Protein AF-0000000076568269 (afdb_homodimer)

Foldseek 3Di:
DLVLVLVLVVLVVVLVVLVVVQVFQPDPQGHLVDRCQHDPHPPNVLSVLLSVLSVLLSVLSVVLSVLSVVVVVDDDDDPVSVVSSVVSNVSSVVSNVVSVVSCCVRPVVPVVVVVVVVVVVVVVSVVVVVVSVVVVVVPPVVPPPDPD/DLVLVLVLVVLVVVLVVLVVVQVFQPDPQGHLVDRCQHDPHPPNVLSVLLSVLSVLLSVLSVVLSVLSVVVVVDDDDDPVSVVSSVVSNVSSVVSNVVSVVSCCVRPVVPVVVVVVVVVVVVVVSVVVVVVSVVVVVVPPVVPPPDPD

Radius of gyration: 21.06 Å; Cα contacts (8 Å, |Δi|>4): 362; chains: 2; bounding box: 39×77×52 Å

Sequence (296 aa):
MIIRKLTAFLLAICVVALIVALCLRDWECGNLFEGCTDEGAPQRDAMLSVVSMLVIGLVFVFLVFVIDVVMLCKRVVPSGLITARFVFIYLGAALVFIAVIVYTAMRTSMWGYFLSVVAATISMVIAMMAVASSRCVSKTERVVQHPNMIIRKLTAFLLAICVVALIVALCLRDWECGNLFEGCTDEGAPQRDAMLSVVSMLVIGLVFVFLVFVIDVVMLCKRVVPSGLITARFVFIYLGAALVFIAVIVYTAMRTSMWGYFLSVVAATISMVIAMMAVASSRCVSKTERVVQHPN

pLDDT: mean 85.56, std 14.99, range [28.86, 97.81]

Secondary structure (DSSP, 8-state):
-HHHHHHHHHHHHHHHHHHHHHH---BTTB-TTTTTTSTT-TTHHHHHHHHHHHHHHHHHHHHHHHHHHHHHT-SS--HHHHHHHHHHHHHHHHHHHHHHHHHIIIII--HHHHHHHHHHHHHHHHHHHHHHHHHHHHHHHHHTS---/-HHHHHHHHHHHHHHHHHHHHHH---BTTB-TTTTTTSTT-TTHHHHHHHHHHHHHHHHHHHHHHHHHHHHHT-SS--HHHHHHHHHHHHHHHHHHHHHHHHHIIIII--HHHHHHHHHHHHHHHHHHHHHHHHHHHHHHHHHTS---

Solvent-accessible surface area (backbone atoms only — not comparable to full-atom values): 14906 Å² total; per-residue (Å²): 116,65,67,59,56,50,51,39,52,52,39,49,51,27,48,52,30,39,53,51,19,67,68,33,52,27,37,95,54,30,30,62,80,51,42,26,44,31,93,82,31,78,64,26,68,60,38,45,49,29,53,50,28,39,53,54,12,50,52,29,43,44,50,33,35,52,51,46,56,55,50,71,75,41,88,74,76,59,68,66,58,55,52,49,40,51,53,30,29,46,52,12,20,50,31,26,38,50,21,50,49,50,46,33,67,74,68,67,50,32,55,17,55,52,28,38,45,42,21,19,44,50,35,42,50,52,39,54,48,51,58,58,53,55,61,53,52,62,56,57,62,63,66,70,60,73,82,122,115,66,68,58,55,49,50,39,50,52,40,50,51,26,48,52,30,39,54,51,19,67,69,33,53,27,38,96,55,30,30,62,80,52,43,27,43,29,93,82,31,77,63,25,69,60,39,45,49,28,52,50,27,39,52,55,12,49,53,28,43,44,51,34,38,52,51,46,57,54,50,71,74,40,89,74,75,59,69,67,58,54,51,49,41,51,52,30,31,46,52,12,20,50,30,26,37,48,22,50,50,50,46,32,67,75,66,67,48,30,55,19,56,52,28,38,44,41,21,19,44,50,35,42,50,50,39,53,48,50,58,60,54,55,62,54,51,61,56,58,63,64,67,71,62,65,88,120

Organism: Mesocestoides corti (NCBI:txid53468)

Structure (mmCIF, N/CA/C/O backbone):
data_AF-0000000076568269-model_v1
#
loop_
_entity.id
_entity.type
_entity.pdbx_description
1 polymer 'Expressed conserved protein'
#
loop_
_atom_site.group_PDB
_atom_site.id
_atom_site.type_symbol
_atom_site.label_atom_id
_atom_site.label_alt_id
_atom_site.label_comp_id
_atom_site.label_asym_id
_atom_site.label_entity_id
_atom_site.label_seq_id
_atom_site.pdbx_PDB_ins_code
_atom_site.Cartn_x
_atom_site.Cartn_y
_atom_site.Cartn_z
_atom_site.occupancy
_atom_site.B_iso_or_equiv
_atom_site.auth_seq_id
_atom_site.auth_comp_id
_atom_site.auth_asym_id
_atom_site.auth_atom_id
_atom_site.pdbx_PDB_model_num
ATOM 1 N N . MET A 1 1 ? 5.316 18.469 12.773 1 63.97 1 MET A N 1
ATOM 2 C CA . MET A 1 1 ? 6.375 17.609 13.297 1 63.97 1 MET A CA 1
ATOM 3 C C . MET A 1 1 ? 5.945 16.141 13.266 1 63.97 1 MET A C 1
ATOM 5 O O . MET A 1 1 ? 6.668 15.289 12.75 1 63.97 1 MET A O 1
ATOM 9 N N . ILE A 1 2 ? 4.688 15.758 13.469 1 72 2 ILE A N 1
ATOM 10 C CA . ILE A 1 2 ? 4.258 14.375 13.57 1 72 2 ILE A CA 1
ATOM 11 C C . ILE A 1 2 ? 4.145 13.758 12.18 1 72 2 ILE A C 1
ATOM 13 O O . ILE A 1 2 ? 4.531 12.609 11.969 1 72 2 ILE A O 1
ATOM 17 N N . ILE A 1 3 ? 3.871 14.531 11.242 1 74.81 3 ILE A N 1
ATOM 18 C CA . ILE A 1 3 ? 3.686 14.031 9.883 1 74.81 3 ILE A CA 1
ATOM 19 C C . ILE A 1 3 ? 5.039 13.641 9.289 1 74.81 3 ILE A C 1
ATOM 21 O O . ILE A 1 3 ? 5.145 12.633 8.594 1 74.81 3 ILE A O 1
ATOM 25 N N . ARG A 1 4 ? 6.078 14.352 9.719 1 79.56 4 ARG A N 1
ATOM 26 C CA . ARG A 1 4 ? 7.414 14.062 9.219 1 79.56 4 ARG A CA 1
ATOM 27 C C . ARG A 1 4 ? 7.953 12.766 9.805 1 79.56 4 ARG A C 1
ATOM 29 O O . ARG A 1 4 ? 8.617 11.984 9.117 1 79.56 4 ARG A O 1
ATOM 36 N N . LYS A 1 5 ? 7.699 12.562 11.008 1 86.69 5 LYS A N 1
ATOM 37 C CA . LYS A 1 5 ? 8.125 11.328 11.648 1 86.69 5 LYS A CA 1
ATOM 38 C C . LYS A 1 5 ? 7.402 10.117 11.062 1 86.69 5 LYS A C 1
ATOM 40 O O . LYS A 1 5 ? 7.992 9.047 10.898 1 86.69 5 LYS A O 1
ATOM 45 N N . LEU A 1 6 ? 6.137 10.312 10.766 1 87.56 6 LEU A N 1
ATOM 46 C CA . LEU A 1 6 ? 5.352 9.227 10.18 1 87.56 6 LEU A CA 1
ATOM 47 C C . LEU A 1 6 ? 5.871 8.859 8.797 1 87.56 6 LEU A C 1
ATOM 49 O O . LEU A 1 6 ? 6.004 7.676 8.469 1 87.56 6 LEU A O 1
ATOM 53 N N . THR A 1 7 ? 6.168 9.859 8.055 1 90.06 7 THR A N 1
ATOM 54 C CA . THR A 1 7 ? 6.668 9.609 6.703 1 90.06 7 THR A CA 1
ATOM 55 C C . THR A 1 7 ? 8.016 8.906 6.75 1 90.06 7 THR A C 1
ATOM 57 O O . THR A 1 7 ? 8.273 7.992 5.961 1 90.06 7 THR A O 1
ATOM 60 N N . ALA A 1 8 ? 8.82 9.32 7.672 1 91.75 8 ALA A N 1
ATOM 61 C CA . ALA A 1 8 ? 10.117 8.664 7.82 1 91.75 8 ALA A CA 1
ATOM 62 C C . ALA A 1 8 ? 9.953 7.207 8.227 1 91.75 8 ALA A C 1
ATOM 64 O O . ALA A 1 8 ? 10.672 6.332 7.73 1 91.75 8 ALA A O 1
ATOM 65 N N . PHE A 1 9 ? 9.078 6.988 9.102 1 93.19 9 PHE A N 1
ATOM 66 C CA . PHE A 1 9 ? 8.805 5.629 9.555 1 93.19 9 PHE A CA 1
ATOM 67 C C . PHE A 1 9 ? 8.289 4.77 8.406 1 93.19 9 PHE A C 1
ATOM 69 O O . PHE A 1 9 ? 8.75 3.641 8.211 1 93.19 9 PHE A O 1
ATOM 76 N N . LEU A 1 10 ? 7.344 5.258 7.652 1 95.75 10 LEU A N 1
ATOM 77 C CA . LEU A 1 10 ? 6.781 4.535 6.516 1 95.75 10 LEU A CA 1
ATOM 78 C C . LEU A 1 10 ? 7.848 4.262 5.461 1 95.75 10 LEU A C 1
ATOM 80 O O . LEU A 1 10 ? 7.879 3.18 4.867 1 95.75 10 LEU A O 1
ATOM 84 N N . LEU A 1 11 ? 8.719 5.215 5.27 1 96.62 11 LEU A N 1
ATOM 85 C CA . LEU A 1 11 ? 9.797 5.031 4.309 1 96.62 11 LEU A CA 1
ATOM 86 C C . LEU A 1 11 ? 10.766 3.947 4.773 1 96.62 11 LEU A C 1
ATOM 88 O O . LEU A 1 11 ? 11.266 3.17 3.963 1 96.62 11 LEU A O 1
ATOM 92 N N . ALA A 1 12 ? 11.047 3.959 6.023 1 96.12 12 ALA A N 1
ATOM 93 C CA . ALA A 1 12 ? 11.891 2.898 6.57 1 96.12 12 ALA A CA 1
ATOM 94 C C . ALA A 1 12 ? 11.289 1.522 6.297 1 96.12 12 ALA A C 1
ATOM 96 O O . ALA A 1 12 ? 12 0.598 5.891 1 96.12 12 ALA A O 1
ATOM 97 N N . ILE A 1 13 ? 9.984 1.361 6.523 1 96.19 13 ILE A N 1
ATOM 98 C CA . ILE A 1 13 ? 9.289 0.107 6.262 1 96.19 13 ILE A CA 1
ATOM 99 C C . ILE A 1 13 ? 9.406 -0.248 4.781 1 96.19 13 ILE A C 1
ATOM 101 O O . ILE A 1 13 ? 9.648 -1.406 4.434 1 96.19 13 ILE A O 1
ATOM 105 N N . CYS A 1 14 ? 9.227 0.718 3.965 1 96.75 14 CYS A N 1
ATOM 106 C CA . CYS A 1 14 ? 9.305 0.525 2.521 1 96.75 14 CYS A CA 1
ATOM 107 C C . CYS A 1 14 ? 10.68 -0 2.115 1 96.75 14 CYS A C 1
ATOM 109 O O . CYS A 1 14 ? 10.781 -0.979 1.374 1 96.75 14 CYS A O 1
ATOM 111 N N . VAL A 1 15 ? 11.734 0.616 2.611 1 96.75 15 VAL A N 1
ATOM 112 C CA . VAL A 1 15 ? 13.102 0.237 2.275 1 96.75 15 VAL A CA 1
ATOM 113 C C . VAL A 1 15 ? 13.383 -1.185 2.762 1 96.75 15 VAL A C 1
ATOM 115 O O . VAL A 1 15 ? 13.891 -2.016 2.008 1 96.75 15 VAL A O 1
ATOM 118 N N . VAL A 1 16 ? 13.023 -1.465 3.998 1 96.62 16 VAL A N 1
ATOM 119 C CA . VAL A 1 16 ? 13.25 -2.793 4.559 1 96.62 16 VAL A CA 1
ATOM 120 C C . VAL A 1 16 ? 12.469 -3.832 3.756 1 96.62 16 VAL A C 1
ATOM 122 O O . VAL A 1 16 ? 13 -4.898 3.428 1 96.62 16 VAL A O 1
ATOM 125 N N . ALA A 1 17 ? 11.227 -3.521 3.453 1 96.81 17 ALA A N 1
ATOM 126 C CA . ALA A 1 17 ? 10.391 -4.441 2.684 1 96.81 17 ALA A CA 1
ATOM 127 C C . ALA A 1 17 ? 11.016 -4.742 1.323 1 96.81 17 ALA A C 1
ATOM 129 O O . ALA A 1 17 ? 11.047 -5.895 0.89 1 96.81 17 ALA A O 1
ATOM 130 N N . LEU A 1 18 ? 11.508 -3.74 0.672 1 97 18 LEU A N 1
ATOM 131 C CA . LEU A 1 18 ? 12.094 -3.926 -0.651 1 97 18 LEU A CA 1
ATOM 132 C C . LEU A 1 18 ? 13.383 -4.738 -0.566 1 97 18 LEU A C 1
ATOM 134 O O . LEU A 1 18 ? 13.633 -5.602 -1.408 1 97 18 LEU A O 1
ATOM 138 N N . ILE A 1 19 ? 14.219 -4.43 0.398 1 95.69 19 ILE A N 1
ATOM 139 C CA . ILE A 1 19 ? 15.461 -5.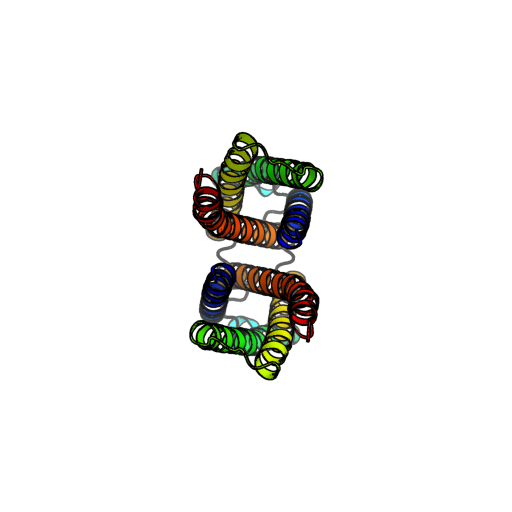168 0.572 1 95.69 19 ILE A CA 1
ATOM 140 C C . ILE A 1 19 ? 15.156 -6.641 0.834 1 95.69 19 ILE A C 1
ATOM 142 O O . ILE A 1 19 ? 15.734 -7.527 0.201 1 95.69 19 ILE A O 1
ATOM 146 N N . VAL A 1 20 ? 14.25 -6.902 1.743 1 94.5 20 VAL A N 1
ATOM 147 C CA . VAL A 1 20 ? 13.883 -8.273 2.076 1 94.5 20 VAL A CA 1
ATOM 148 C C . VAL A 1 20 ? 13.273 -8.961 0.856 1 94.5 20 VAL A C 1
ATOM 150 O O . VAL A 1 20 ? 13.57 -10.125 0.573 1 94.5 20 VAL A O 1
ATOM 153 N N . ALA A 1 21 ? 12.438 -8.219 0.11 1 95 21 ALA A N 1
ATOM 154 C CA . ALA A 1 21 ? 11.805 -8.773 -1.085 1 95 21 ALA A CA 1
ATOM 155 C C . ALA A 1 21 ? 12.852 -9.219 -2.105 1 95 21 ALA A C 1
ATOM 157 O O . ALA A 1 21 ? 12.719 -10.281 -2.719 1 95 21 ALA A O 1
ATOM 158 N N . LEU A 1 22 ? 13.844 -8.43 -2.266 1 92.5 22 LEU A N 1
ATOM 159 C CA . LEU A 1 22 ? 14.867 -8.711 -3.26 1 92.5 22 LEU A CA 1
ATOM 160 C C . LEU A 1 22 ? 15.75 -9.867 -2.812 1 92.5 22 LEU A C 1
ATOM 162 O O . LEU A 1 22 ? 16.328 -10.578 -3.643 1 92.5 22 LEU A O 1
ATOM 166 N N . CYS A 1 23 ? 15.805 -10.086 -1.545 1 91.44 23 CYS A N 1
ATOM 167 C CA . CYS A 1 23 ? 16.672 -11.133 -1.006 1 91.44 23 CYS A CA 1
ATOM 168 C C . CYS A 1 23 ? 15.914 -12.453 -0.884 1 91.44 23 CYS A C 1
ATOM 170 O O . CYS A 1 23 ? 16.531 -13.508 -0.765 1 91.44 23 CYS A O 1
ATOM 172 N N . LEU A 1 24 ? 14.672 -12.391 -0.914 1 89.81 24 LEU A N 1
ATOM 173 C CA . LEU A 1 24 ? 13.883 -13.602 -0.749 1 89.81 24 LEU A CA 1
ATOM 174 C C . LEU A 1 24 ? 13.836 -14.406 -2.047 1 89.81 24 LEU A C 1
ATOM 176 O O . LEU A 1 24 ? 13.953 -13.836 -3.135 1 89.81 24 LEU A O 1
ATOM 180 N N . ARG A 1 25 ? 13.648 -15.75 -1.893 1 86.94 25 ARG A N 1
ATOM 181 C CA . ARG A 1 25 ? 13.547 -16.656 -3.037 1 86.94 25 ARG A CA 1
ATOM 182 C C . ARG A 1 25 ? 12.094 -17.031 -3.309 1 86.94 25 ARG A C 1
ATOM 184 O O . ARG A 1 25 ? 11.82 -17.906 -4.129 1 86.94 25 ARG A O 1
ATOM 191 N N . ASP A 1 26 ? 11.227 -16.375 -2.662 1 87.25 26 ASP A N 1
ATOM 192 C CA . ASP A 1 26 ? 9.812 -16.719 -2.721 1 87.25 26 ASP A CA 1
ATOM 193 C C . ASP A 1 26 ? 9.094 -15.938 -3.814 1 87.25 26 ASP A C 1
ATOM 195 O O . ASP A 1 26 ? 8.133 -15.219 -3.541 1 87.25 26 ASP A O 1
ATOM 199 N N . TRP A 1 27 ? 9.711 -15.992 -4.934 1 86.56 27 TRP A N 1
ATOM 200 C CA . TRP A 1 27 ? 9.055 -15.5 -6.141 1 86.56 27 TRP A CA 1
ATOM 201 C C . TRP A 1 27 ? 8.578 -16.656 -7.016 1 86.56 27 TRP A C 1
ATOM 203 O O . TRP A 1 27 ? 8.93 -17.812 -6.773 1 86.56 27 TRP A O 1
ATOM 213 N N . GLU A 1 28 ? 7.695 -16.406 -7.938 1 83.75 28 GLU A N 1
ATOM 214 C CA . GLU A 1 28 ? 7.18 -17.469 -8.789 1 83.75 28 GLU A CA 1
ATOM 215 C C . GLU A 1 28 ? 8.312 -18.188 -9.523 1 83.75 28 GLU A C 1
ATOM 217 O O . GLU A 1 28 ? 8.242 -19.391 -9.75 1 83.75 28 GLU A O 1
ATOM 222 N N . CYS A 1 29 ? 9.266 -17.5 -9.891 1 78.25 29 CYS A N 1
ATOM 223 C CA . CYS A 1 29 ? 10.383 -18.078 -10.633 1 78.25 29 CYS A CA 1
ATOM 224 C C . CYS A 1 29 ? 11.539 -18.422 -9.703 1 78.25 29 CYS A C 1
ATOM 226 O O . CYS A 1 29 ? 12.625 -18.781 -10.156 1 78.25 29 CYS A O 1
ATOM 228 N N . GLY A 1 30 ? 11.219 -18.359 -8.375 1 79.56 30 GLY A N 1
ATOM 229 C CA . GLY A 1 30 ? 12.281 -18.594 -7.414 1 79.56 30 GLY A CA 1
ATOM 230 C C . GLY A 1 30 ? 12.992 -17.328 -6.977 1 79.56 30 GLY A C 1
ATOM 231 O O . GLY A 1 30 ? 12.359 -16.391 -6.492 1 79.56 30 GLY A O 1
ATOM 232 N N . ASN A 1 31 ? 14.336 -17.344 -7.301 1 81.06 31 ASN A N 1
ATOM 233 C CA . ASN A 1 31 ? 15.094 -16.141 -6.98 1 81.06 31 ASN A CA 1
ATOM 234 C C . ASN A 1 31 ? 15.047 -15.125 -8.125 1 81.06 31 ASN A C 1
ATOM 236 O O . ASN A 1 31 ? 15.234 -15.484 -9.289 1 81.06 31 ASN A O 1
ATOM 240 N N . LEU A 1 32 ? 14.797 -13.898 -7.797 1 83.94 32 LEU A N 1
ATOM 241 C CA . LEU A 1 32 ? 14.625 -12.859 -8.797 1 83.94 32 LEU A CA 1
ATOM 242 C C . LEU A 1 32 ? 15.898 -12.664 -9.609 1 83.94 32 LEU A C 1
ATOM 244 O O . LEU A 1 32 ? 15.844 -12.422 -10.82 1 83.94 32 LEU A O 1
ATOM 248 N N . PHE A 1 33 ? 17.016 -12.805 -8.984 1 84.25 33 PHE A N 1
ATOM 249 C CA . PHE A 1 33 ? 18.297 -12.508 -9.617 1 84.25 33 PHE A CA 1
ATOM 250 C C . PHE A 1 33 ? 18.812 -13.719 -10.383 1 84.25 33 PHE A C 1
ATOM 252 O O . PHE A 1 33 ? 19.594 -13.57 -11.336 1 84.25 33 PHE A O 1
ATOM 259 N N . GLU A 1 34 ? 18.438 -14.898 -9.961 1 79.75 34 GLU A N 1
ATOM 260 C CA . GLU A 1 34 ? 18.953 -16.109 -10.594 1 79.75 34 GLU A CA 1
ATOM 261 C C . GLU A 1 34 ? 17.844 -16.859 -11.328 1 79.75 34 GLU A C 1
ATOM 263 O O . GLU A 1 34 ? 17.938 -17.062 -12.539 1 79.75 34 GLU A O 1
ATOM 268 N N . GLY A 1 35 ? 16.812 -17.141 -10.688 1 78.69 35 GLY A N 1
ATOM 269 C CA . GLY A 1 35 ? 15.75 -17.953 -11.25 1 78.69 35 GLY A CA 1
ATOM 270 C C . GLY A 1 35 ? 14.945 -17.219 -12.305 1 78.69 35 GLY A C 1
ATOM 271 O O . GLY A 1 35 ? 14.656 -17.781 -13.367 1 78.69 35 GLY A O 1
ATOM 272 N N . CYS A 1 36 ? 14.75 -15.977 -12.117 1 79.62 36 CYS A N 1
ATOM 273 C CA . CYS A 1 36 ? 13.859 -15.25 -13.016 1 79.62 36 CYS A CA 1
ATOM 274 C C . CYS A 1 36 ? 14.648 -14.617 -14.156 1 79.62 36 CYS A C 1
ATOM 276 O O . CYS A 1 36 ? 14.07 -14.25 -15.188 1 79.62 36 CYS A O 1
ATOM 278 N N . THR A 1 37 ? 15.977 -14.5 -13.992 1 82.94 37 THR A N 1
ATOM 279 C CA . THR A 1 37 ? 16.766 -13.773 -14.984 1 82.94 37 THR A CA 1
ATOM 280 C C . THR A 1 37 ? 17.781 -14.695 -15.648 1 82.94 37 THR A C 1
ATOM 282 O O . THR A 1 37 ? 18.625 -14.242 -16.422 1 82.94 37 THR A O 1
ATOM 285 N N . ASP A 1 38 ? 17.688 -15.961 -15.336 1 82.06 38 ASP A N 1
ATOM 286 C CA . ASP A 1 38 ? 18.625 -16.906 -15.93 1 82.06 38 ASP A CA 1
ATOM 287 C C . ASP A 1 38 ? 18.391 -17.047 -17.422 1 82.06 38 ASP A C 1
ATOM 289 O O . ASP A 1 38 ? 17.312 -16.734 -17.922 1 82.06 38 ASP A O 1
ATOM 293 N N . GLU A 1 39 ? 19.531 -17.5 -18.031 1 79.75 39 GLU A N 1
ATOM 294 C CA . GLU A 1 39 ? 19.453 -17.734 -19.469 1 79.75 39 GLU A CA 1
ATOM 295 C C . GLU A 1 39 ? 18.438 -18.844 -19.781 1 79.75 39 GLU A C 1
ATOM 297 O O . GLU A 1 39 ? 18.5 -19.922 -19.203 1 79.75 39 GLU A O 1
ATOM 302 N N . GLY A 1 40 ? 17.406 -18.5 -20.453 1 77.69 40 GLY A N 1
ATOM 303 C CA . GLY A 1 40 ? 16.391 -19.484 -20.812 1 77.69 40 GLY A CA 1
ATOM 304 C C . GLY A 1 40 ? 15.094 -19.297 -20.062 1 77.69 40 GLY A C 1
ATOM 305 O O . GLY A 1 40 ? 14.094 -19.969 -20.344 1 77.69 40 GLY A O 1
ATOM 306 N N . ALA A 1 41 ? 15.219 -18.516 -19.031 1 78.44 41 ALA A N 1
ATOM 307 C CA . ALA A 1 41 ? 14 -18.281 -18.25 1 78.44 41 ALA A CA 1
ATOM 308 C C . ALA A 1 41 ? 12.93 -17.594 -19.094 1 78.44 41 ALA A C 1
ATOM 310 O O . ALA A 1 41 ? 13.242 -16.781 -19.969 1 78.44 41 ALA A O 1
ATOM 311 N N . PRO A 1 42 ? 11.727 -18 -18.922 1 80.69 42 PRO A N 1
ATOM 312 C CA . PRO A 1 42 ? 10.641 -17.344 -19.656 1 80.69 42 PRO A CA 1
ATOM 313 C C . PRO A 1 42 ? 10.555 -15.852 -19.344 1 80.69 42 PRO A C 1
ATOM 315 O O . PRO A 1 42 ? 10.742 -15.445 -18.188 1 80.69 42 PRO A O 1
ATOM 318 N N . GLN A 1 43 ? 10.375 -15.008 -20.375 1 85.75 43 GLN A N 1
ATOM 319 C CA . GLN A 1 43 ? 10.227 -13.562 -20.25 1 85.75 43 GLN A CA 1
ATOM 320 C C . GLN A 1 43 ? 11.43 -12.953 -19.547 1 85.75 43 GLN A C 1
ATOM 322 O O . GLN A 1 43 ? 11.273 -12.109 -18.656 1 85.75 43 GLN A O 1
ATOM 327 N N . ARG A 1 44 ? 12.602 -13.383 -19.859 1 87.56 44 ARG A N 1
ATOM 328 C CA . ARG A 1 44 ? 13.836 -12.961 -19.234 1 87.56 44 ARG A CA 1
ATOM 329 C C . ARG A 1 44 ? 14.016 -11.445 -19.328 1 87.56 44 ARG A C 1
ATOM 331 O O . ARG A 1 44 ? 14.383 -10.797 -18.344 1 87.56 44 ARG A O 1
ATOM 338 N N . ASP A 1 45 ? 13.75 -10.93 -20.484 1 87.69 45 ASP A N 1
ATOM 339 C CA . ASP A 1 45 ? 13.938 -9.492 -20.688 1 87.69 45 ASP A CA 1
ATOM 340 C C . ASP A 1 45 ? 13.023 -8.695 -19.766 1 87.69 45 ASP A C 1
ATOM 342 O O . ASP A 1 45 ? 13.438 -7.691 -19.172 1 87.69 45 ASP A O 1
ATOM 346 N N . ALA A 1 46 ? 11.812 -9.102 -19.672 1 88.94 46 ALA A N 1
ATOM 347 C CA . ALA A 1 46 ? 10.867 -8.422 -18.797 1 88.94 46 ALA A CA 1
ATOM 348 C C . ALA A 1 46 ? 11.305 -8.516 -17.344 1 88.94 46 ALA A C 1
ATOM 350 O O . ALA A 1 46 ? 11.203 -7.543 -16.594 1 88.94 46 ALA A O 1
ATOM 351 N N . MET A 1 47 ? 11.812 -9.656 -16.984 1 91.75 47 MET A N 1
ATOM 352 C CA . MET A 1 47 ? 12.219 -9.859 -15.602 1 91.75 47 MET A CA 1
ATOM 353 C C . MET A 1 47 ? 13.484 -9.078 -15.289 1 91.75 47 MET A C 1
ATOM 355 O O . MET A 1 47 ? 13.648 -8.578 -14.172 1 91.75 47 MET A O 1
ATOM 359 N N . LEU A 1 48 ? 14.32 -8.945 -16.281 1 91.62 48 LEU A N 1
ATOM 360 C CA . LEU A 1 48 ? 15.508 -8.117 -16.094 1 91.62 48 LEU A CA 1
ATOM 361 C C . LEU A 1 48 ? 15.125 -6.656 -15.875 1 91.62 48 LEU A C 1
ATOM 363 O O . LEU A 1 48 ? 15.742 -5.965 -15.062 1 91.62 48 LEU A O 1
ATOM 367 N N . SER A 1 49 ? 14.156 -6.277 -16.625 1 92.75 49 SER A N 1
ATOM 368 C CA . SER A 1 49 ? 13.656 -4.914 -16.438 1 92.75 49 SER A CA 1
ATOM 369 C C . SER A 1 49 ? 13.031 -4.734 -15.055 1 92.75 49 SER A C 1
ATOM 371 O O . SER A 1 49 ? 13.266 -3.725 -14.391 1 92.75 49 SER A O 1
ATOM 373 N N . VAL A 1 50 ? 12.305 -5.695 -14.656 1 93.94 50 VAL A N 1
ATOM 374 C CA . VAL A 1 50 ? 11.641 -5.648 -13.359 1 93.94 50 VAL A CA 1
ATOM 375 C C . VAL A 1 50 ? 12.68 -5.551 -12.242 1 93.94 50 VAL A C 1
ATOM 377 O O . VAL A 1 50 ? 12.578 -4.688 -11.367 1 93.94 50 VAL A O 1
ATOM 380 N N . VAL A 1 51 ? 13.695 -6.371 -12.312 1 93.56 51 VAL A N 1
ATOM 381 C CA . VAL A 1 51 ? 14.727 -6.398 -11.289 1 93.56 51 VAL A CA 1
ATOM 382 C C . VAL A 1 51 ? 15.484 -5.07 -11.281 1 93.56 51 VAL A C 1
ATOM 384 O O . VAL A 1 51 ? 15.742 -4.5 -10.219 1 93.56 51 VAL A O 1
ATOM 387 N N . SER A 1 52 ? 15.805 -4.625 -12.445 1 94.81 52 SER A N 1
ATOM 388 C CA . SER A 1 52 ? 16.516 -3.354 -12.547 1 94.81 52 SER A CA 1
ATOM 389 C C . SER A 1 52 ? 15.688 -2.205 -11.984 1 94.81 52 SER A C 1
ATOM 391 O O . SER A 1 52 ? 16.203 -1.354 -11.258 1 94.81 52 SER A O 1
ATOM 393 N N . MET A 1 53 ? 14.414 -2.145 -12.305 1 97.44 53 MET A N 1
ATOM 394 C CA . MET A 1 53 ? 13.523 -1.094 -11.82 1 97.44 53 MET A CA 1
ATOM 395 C C . MET A 1 53 ? 13.375 -1.16 -10.305 1 97.44 53 MET A C 1
ATOM 397 O O . MET A 1 53 ? 13.328 -0.127 -9.633 1 97.44 53 MET A O 1
ATOM 401 N N . LEU A 1 54 ? 13.281 -2.359 -9.773 1 96.88 54 LEU A N 1
ATOM 402 C CA . LEU A 1 54 ? 13.156 -2.518 -8.328 1 96.88 54 LEU A CA 1
ATOM 403 C C . LEU A 1 54 ? 14.414 -2.033 -7.613 1 96.88 54 LEU A C 1
ATOM 405 O O . LEU A 1 54 ? 14.336 -1.327 -6.605 1 96.88 54 LEU A O 1
ATOM 409 N N . VAL A 1 55 ? 15.586 -2.359 -8.172 1 96.5 55 VAL A N 1
ATOM 410 C CA . VAL A 1 55 ? 16.859 -1.991 -7.551 1 96.5 55 VAL A CA 1
ATOM 411 C C . VAL A 1 55 ? 17.047 -0.479 -7.629 1 96.5 55 VAL A C 1
ATOM 413 O O . VAL A 1 55 ? 17.359 0.166 -6.625 1 96.5 55 VAL A O 1
ATOM 416 N N . ILE A 1 56 ? 16.844 0.066 -8.781 1 97.19 56 ILE A N 1
ATOM 417 C CA . ILE A 1 56 ? 16.984 1.508 -8.961 1 97.19 56 ILE A CA 1
ATOM 418 C C . ILE A 1 56 ? 15.953 2.23 -8.094 1 97.19 56 ILE A C 1
ATOM 420 O O . ILE A 1 56 ? 16.266 3.24 -7.461 1 97.19 56 ILE A O 1
ATOM 424 N N . GLY A 1 57 ? 14.734 1.726 -8.102 1 97.81 57 GLY A N 1
ATOM 425 C CA . GLY A 1 57 ? 13.703 2.295 -7.242 1 97.81 57 GLY A CA 1
ATOM 426 C C . GLY A 1 57 ? 14.07 2.273 -5.77 1 97.81 57 GLY A C 1
ATOM 427 O O . GLY A 1 57 ? 13.852 3.252 -5.055 1 97.81 57 GLY A O 1
ATOM 428 N N . LEU A 1 58 ? 14.633 1.18 -5.336 1 97.31 58 LEU A N 1
ATOM 429 C CA . LEU A 1 58 ? 15.078 1.047 -3.953 1 97.31 58 LEU A CA 1
ATOM 430 C C . LEU A 1 58 ? 16.109 2.109 -3.613 1 97.31 58 LEU A C 1
ATOM 432 O O . LEU A 1 58 ? 16.062 2.709 -2.537 1 97.31 58 LEU A O 1
ATOM 436 N N . VAL A 1 59 ? 17.016 2.34 -4.512 1 97.44 59 VAL A N 1
ATOM 437 C CA . VAL A 1 59 ? 18.062 3.334 -4.289 1 97.44 59 VAL A CA 1
ATOM 438 C C . VAL A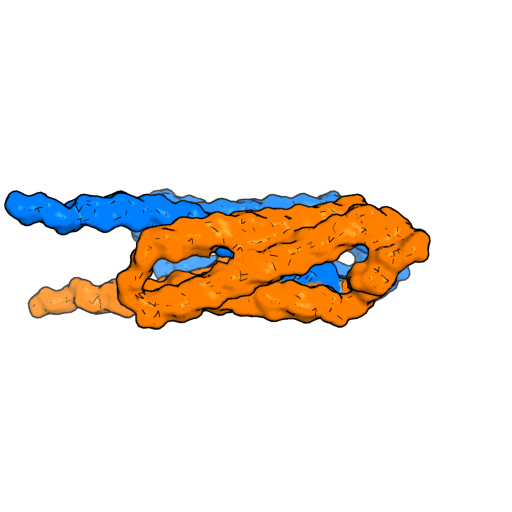 1 59 ? 17.438 4.715 -4.113 1 97.44 59 VAL A C 1
ATOM 440 O O . VAL A 1 59 ? 17.781 5.445 -3.182 1 97.44 59 VAL A O 1
ATOM 443 N N . PHE A 1 60 ? 16.5 5.062 -4.941 1 97.62 60 PHE A N 1
ATOM 444 C CA . PHE A 1 60 ? 15.852 6.363 -4.852 1 97.62 60 PHE A CA 1
ATOM 445 C C . PHE A 1 60 ? 15.055 6.484 -3.557 1 97.62 60 PHE A C 1
ATOM 447 O O . PHE A 1 60 ? 15.117 7.516 -2.881 1 97.62 60 PHE A O 1
ATOM 454 N N . VAL A 1 61 ? 14.305 5.496 -3.213 1 97.06 61 VAL A N 1
ATOM 455 C CA . VAL A 1 61 ? 13.516 5.52 -1.984 1 97.06 61 VAL A CA 1
ATOM 456 C C . VAL A 1 61 ? 14.445 5.609 -0.777 1 97.06 61 VAL A C 1
ATOM 458 O O . VAL A 1 61 ? 14.148 6.301 0.198 1 97.06 61 VAL A O 1
ATOM 461 N N . PHE A 1 62 ? 15.555 4.938 -0.847 1 97 62 PHE A N 1
ATOM 462 C CA . PHE A 1 62 ? 16.531 4.988 0.231 1 97 62 PHE A CA 1
ATOM 463 C C . PHE A 1 62 ? 17.094 6.398 0.388 1 97 62 PHE A C 1
ATOM 465 O O . PHE A 1 62 ? 17.266 6.883 1.509 1 97 62 PHE A O 1
ATOM 472 N N . LEU A 1 63 ? 17.391 7.02 -0.667 1 96.38 63 LEU A N 1
ATOM 473 C CA . LEU A 1 63 ? 17.891 8.391 -0.617 1 96.38 63 LEU A CA 1
ATOM 474 C C . LEU A 1 63 ? 16.875 9.32 0.027 1 96.38 63 LEU A C 1
ATOM 476 O O . LEU A 1 63 ? 17.234 10.18 0.828 1 96.38 63 LEU A O 1
ATOM 480 N N . VAL A 1 64 ? 15.633 9.18 -0.375 1 95.88 64 VAL A N 1
ATOM 481 C CA . VAL A 1 64 ? 14.578 9.984 0.22 1 95.88 64 VAL A CA 1
ATOM 482 C C . VAL A 1 64 ? 14.508 9.719 1.723 1 95.88 64 VAL A C 1
ATOM 484 O O . VAL A 1 64 ? 14.312 10.648 2.514 1 95.88 64 VAL A O 1
ATOM 487 N N . PHE A 1 65 ? 14.648 8.469 2.139 1 95.62 65 PHE A N 1
ATOM 488 C CA . PHE A 1 65 ? 14.656 8.117 3.553 1 95.62 65 PHE A CA 1
ATOM 489 C C . PHE A 1 65 ? 15.766 8.859 4.293 1 95.62 65 PHE A C 1
ATOM 491 O O . PHE A 1 65 ? 15.531 9.414 5.367 1 95.62 65 PHE A O 1
ATOM 498 N N . VAL A 1 66 ? 16.938 8.859 3.707 1 94.75 66 VAL A N 1
ATOM 499 C CA . VAL A 1 66 ? 18.078 9.539 4.312 1 94.75 66 VAL A CA 1
ATOM 500 C C . VAL A 1 66 ? 17.781 11.039 4.422 1 94.75 66 VAL A C 1
ATOM 502 O O . VAL A 1 66 ? 18.016 11.648 5.465 1 94.75 66 VAL A O 1
ATOM 505 N N . ILE A 1 67 ? 17.266 11.625 3.377 1 92.75 67 ILE A N 1
ATOM 506 C CA . ILE A 1 67 ? 16.922 13.047 3.369 1 92.75 67 ILE A CA 1
ATOM 507 C C . ILE A 1 67 ? 15.906 13.336 4.473 1 92.75 67 ILE A C 1
ATOM 509 O O . ILE A 1 67 ? 16.031 14.32 5.203 1 92.75 67 ILE A O 1
ATOM 513 N N . ASP A 1 68 ? 14.914 12.531 4.625 1 92.12 68 ASP A N 1
ATOM 514 C CA . ASP A 1 68 ? 13.883 12.734 5.641 1 92.12 68 ASP A CA 1
ATOM 515 C C . ASP A 1 68 ? 14.469 12.641 7.047 1 92.12 68 ASP A C 1
ATOM 517 O O . ASP A 1 68 ? 14.078 13.391 7.941 1 92.12 68 ASP A O 1
ATOM 521 N N . VAL A 1 69 ? 15.375 11.703 7.23 1 90.44 69 VAL A N 1
ATOM 522 C CA . VAL A 1 69 ? 16 11.555 8.539 1 90.44 69 VAL A CA 1
ATOM 523 C C . VAL A 1 69 ? 16.844 12.789 8.859 1 90.44 69 VAL A C 1
ATOM 525 O O . VAL A 1 69 ? 16.812 13.289 9.984 1 90.44 69 VAL A O 1
ATOM 528 N N . VAL A 1 70 ? 17.516 13.297 7.914 1 88.19 70 VAL A N 1
ATOM 529 C CA . VAL A 1 70 ? 18.328 14.5 8.094 1 88.19 70 VAL A CA 1
ATOM 530 C C . VAL A 1 70 ? 17.422 15.695 8.375 1 88.19 70 VAL A C 1
ATOM 532 O O . VAL A 1 70 ? 17.75 16.547 9.211 1 88.19 70 VAL A O 1
ATOM 535 N N . MET A 1 71 ? 16.297 15.719 7.699 1 86.31 71 MET A N 1
ATOM 536 C CA . MET A 1 71 ? 15.375 16.844 7.848 1 86.31 71 MET A CA 1
ATOM 537 C C . MET A 1 71 ? 14.703 16.812 9.219 1 86.31 71 MET A C 1
ATOM 539 O O . MET A 1 71 ? 14.219 17.844 9.695 1 86.31 71 MET A O 1
ATOM 543 N N . LEU A 1 72 ? 14.617 15.68 9.812 1 83.94 72 LEU A N 1
ATOM 544 C CA . LEU A 1 72 ? 14.07 15.578 11.156 1 83.94 72 LEU A CA 1
ATOM 545 C C . LEU A 1 72 ? 14.953 16.312 12.156 1 83.94 72 LEU A C 1
ATOM 547 O O . LEU A 1 72 ? 14.469 16.797 13.18 1 83.94 72 LEU A O 1
ATOM 551 N N . CYS A 1 73 ? 16.141 16.469 11.875 1 81.5 73 CYS A N 1
ATOM 552 C CA . CYS A 1 73 ? 17.125 17.078 12.773 1 81.5 73 CYS A CA 1
ATOM 553 C C . CYS A 1 73 ? 17.328 18.547 12.43 1 81.5 73 CYS A C 1
ATOM 555 O O . CYS A 1 73 ? 18.047 19.266 13.133 1 81.5 73 CYS A O 1
ATOM 557 N N . LYS A 1 74 ? 16.75 19 11.391 1 78.81 74 LYS A N 1
ATOM 558 C CA . LYS A 1 74 ? 16.984 20.391 10.961 1 78.81 74 LYS A CA 1
ATOM 559 C C . LYS A 1 74 ? 15.742 21.234 11.156 1 78.81 74 LYS A C 1
ATOM 561 O O . LYS A 1 74 ? 14.617 20.766 10.961 1 78.81 74 LYS A O 1
ATOM 566 N N . ARG A 1 75 ? 16 22.359 11.547 1 75.5 75 ARG A N 1
ATOM 567 C CA . ARG A 1 75 ? 14.906 23.297 11.75 1 75.5 75 ARG A CA 1
ATOM 568 C C . ARG A 1 75 ? 14.523 23.984 10.445 1 75.5 75 ARG A C 1
ATOM 570 O O . ARG A 1 75 ? 13.336 24.172 10.148 1 75.5 75 ARG A O 1
ATOM 577 N N . VAL A 1 76 ? 15.578 24.359 9.695 1 75.56 76 VAL A N 1
ATOM 578 C CA . VAL A 1 76 ? 15.32 25.016 8.414 1 75.56 76 VAL A CA 1
ATOM 579 C C . VAL A 1 76 ? 15.68 24.062 7.27 1 75.56 76 VAL A C 1
ATOM 581 O O . VAL A 1 76 ? 16.75 23.438 7.281 1 75.56 76 VAL A O 1
ATOM 584 N N . VAL A 1 77 ? 14.711 23.797 6.516 1 74.75 77 VAL A N 1
ATOM 585 C CA . VAL A 1 77 ? 14.922 22.875 5.395 1 74.75 77 VAL A CA 1
ATOM 586 C C . VAL A 1 77 ? 15.203 23.688 4.125 1 74.75 77 VAL A C 1
ATOM 588 O O . VAL A 1 77 ? 14.391 24.516 3.719 1 74.75 77 VAL A O 1
ATOM 591 N N . PRO A 1 78 ? 16.516 23.516 3.602 1 80.38 78 PRO A N 1
ATOM 592 C CA . PRO A 1 78 ? 16.797 24.172 2.326 1 80.38 78 PRO A CA 1
ATOM 593 C C . PRO A 1 78 ? 15.828 23.766 1.223 1 80.38 78 PRO A C 1
ATOM 595 O O . PRO A 1 78 ? 15.383 22.625 1.177 1 80.38 78 PRO A O 1
ATOM 598 N N . SER A 1 79 ? 15.461 24.703 0.39 1 81.75 79 SER A N 1
ATOM 599 C CA . SER A 1 79 ? 14.516 24.484 -0.696 1 81.75 79 SER A CA 1
ATOM 600 C C . SER A 1 79 ? 15.023 23.406 -1.655 1 81.75 79 SER A C 1
ATOM 602 O O . SER A 1 79 ? 14.227 22.641 -2.217 1 81.75 79 SER A O 1
ATOM 604 N N . GLY A 1 80 ? 16.312 23.344 -1.854 1 82.31 80 GLY A N 1
ATOM 605 C CA . GLY A 1 80 ? 16.891 22.344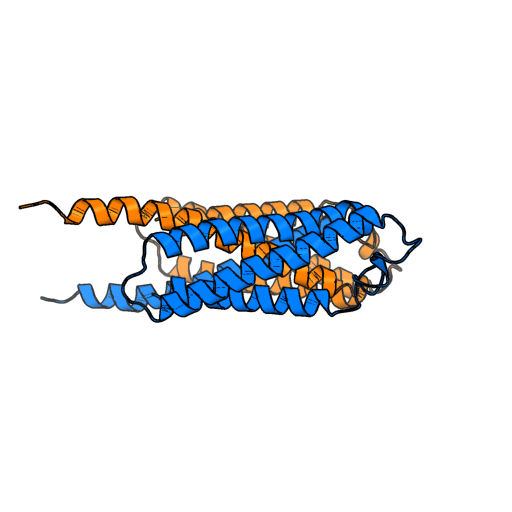 -2.736 1 82.31 80 GLY A CA 1
ATOM 606 C C . GLY A 1 80 ? 16.641 20.922 -2.273 1 82.31 80 GLY A C 1
ATOM 607 O O . GLY A 1 80 ? 16.375 20.047 -3.088 1 82.31 80 GLY A O 1
ATOM 608 N N . LEU A 1 81 ? 16.656 20.75 -1.022 1 84.5 81 LEU A N 1
ATOM 609 C CA . LEU A 1 81 ? 16.469 19.422 -0.455 1 84.5 81 LEU A CA 1
ATOM 610 C C . LEU A 1 81 ? 15.008 18.969 -0.581 1 84.5 81 LEU A C 1
ATOM 612 O O . LEU A 1 81 ? 14.734 17.797 -0.805 1 84.5 81 LEU A O 1
ATOM 616 N N . ILE A 1 82 ? 14.102 19.891 -0.508 1 83.31 82 ILE A N 1
ATOM 617 C CA . ILE A 1 82 ? 12.68 19.594 -0.647 1 83.31 82 ILE A CA 1
ATOM 618 C C . ILE A 1 82 ? 12.383 19.172 -2.084 1 83.31 82 ILE A C 1
ATOM 620 O O . ILE A 1 82 ? 11.641 18.219 -2.312 1 83.31 82 ILE A O 1
ATOM 624 N N . THR A 1 83 ? 13.016 19.953 -2.986 1 87.56 83 THR A N 1
ATOM 625 C CA . THR A 1 83 ? 12.82 19.609 -4.395 1 87.56 83 THR A CA 1
ATOM 626 C C . THR A 1 83 ? 13.414 18.25 -4.711 1 87.56 83 THR A C 1
ATOM 628 O O . THR A 1 83 ? 12.797 17.438 -5.41 1 87.56 83 THR A O 1
ATOM 631 N N . ALA A 1 84 ? 14.617 18.031 -4.219 1 90.75 84 ALA A N 1
ATOM 632 C CA . ALA A 1 84 ? 15.266 16.75 -4.434 1 90.75 84 ALA A CA 1
ATOM 633 C C . ALA A 1 84 ? 14.43 15.609 -3.854 1 90.75 84 ALA A C 1
ATOM 635 O O . ALA A 1 84 ? 14.25 14.57 -4.492 1 90.75 84 ALA A O 1
ATOM 636 N N . ARG A 1 85 ? 13.922 15.773 -2.711 1 92.25 85 ARG A N 1
ATOM 637 C CA . ARG A 1 85 ? 13.086 14.773 -2.062 1 92.25 85 ARG A CA 1
ATOM 638 C C . ARG A 1 85 ? 11.852 14.461 -2.906 1 92.25 85 ARG A C 1
ATOM 640 O O . ARG A 1 85 ? 11.477 13.297 -3.064 1 92.25 85 ARG A O 1
ATOM 647 N N . PHE A 1 86 ? 11.328 15.523 -3.469 1 91.31 86 PHE A N 1
ATOM 648 C CA . PHE A 1 86 ? 10.133 15.383 -4.281 1 91.31 86 PHE A CA 1
ATOM 649 C C . PHE A 1 86 ? 10.43 14.602 -5.555 1 91.31 86 PHE A C 1
ATOM 651 O O . PHE A 1 86 ? 9.711 13.648 -5.891 1 91.31 86 PHE A O 1
ATOM 658 N N . VAL A 1 87 ? 11.445 14.875 -6.148 1 93.81 87 VAL A N 1
ATOM 659 C CA . VAL A 1 87 ? 11.805 14.227 -7.402 1 93.81 87 VAL A CA 1
ATOM 660 C C . VAL A 1 87 ? 12.164 12.766 -7.141 1 93.81 87 VAL A C 1
ATOM 662 O O . VAL A 1 87 ? 11.695 11.867 -7.848 1 93.81 87 VAL A O 1
ATOM 665 N N . PHE A 1 88 ? 12.898 12.516 -6.168 1 96.19 88 PHE A N 1
ATOM 666 C CA . PHE A 1 88 ? 13.383 11.172 -5.887 1 96.19 88 PHE A CA 1
ATOM 667 C C . PHE A 1 88 ? 12.242 10.266 -5.465 1 96.19 88 PHE A C 1
ATOM 669 O O . PHE A 1 88 ? 12.195 9.086 -5.844 1 96.19 88 PHE A O 1
ATOM 676 N N . ILE A 1 89 ? 11.289 10.789 -4.715 1 95.62 89 ILE A N 1
ATOM 677 C CA . ILE A 1 89 ? 10.211 9.93 -4.25 1 95.62 89 ILE A CA 1
ATOM 678 C C . ILE A 1 89 ? 9.297 9.562 -5.422 1 95.62 89 ILE A C 1
ATOM 680 O O . ILE A 1 89 ? 8.797 8.438 -5.496 1 95.62 89 ILE A O 1
ATOM 684 N N . TYR A 1 90 ? 9.117 10.461 -6.359 1 96.25 90 TYR A N 1
ATOM 685 C CA . TYR A 1 90 ? 8.273 10.164 -7.5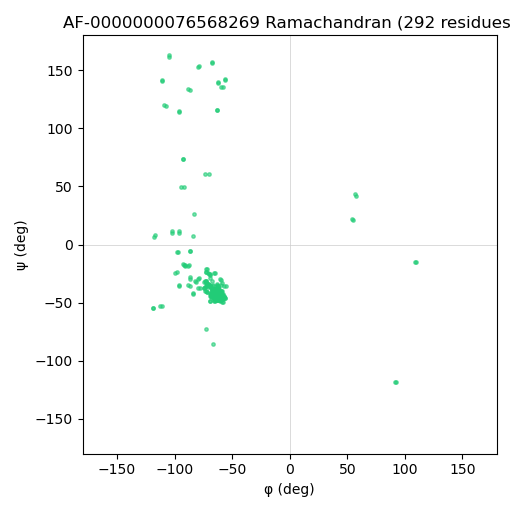12 1 96.25 90 TYR A CA 1
ATOM 686 C C . TYR A 1 90 ? 8.953 9.172 -8.453 1 96.25 90 TYR A C 1
ATOM 688 O O . TYR A 1 90 ? 8.328 8.234 -8.938 1 96.25 90 TYR A O 1
ATOM 696 N N . LEU A 1 91 ? 10.195 9.414 -8.602 1 96.75 91 LEU A N 1
ATOM 697 C CA . LEU A 1 91 ? 10.945 8.508 -9.461 1 96.75 91 LEU A CA 1
ATOM 698 C C . LEU A 1 91 ? 11.008 7.109 -8.852 1 96.75 91 LEU A C 1
ATOM 700 O O . LEU A 1 91 ? 10.727 6.117 -9.523 1 96.75 91 LEU A O 1
ATOM 704 N N . GLY A 1 92 ? 11.352 7.078 -7.586 1 97.5 92 GLY A N 1
ATOM 705 C CA . GLY A 1 92 ? 11.453 5.797 -6.906 1 97.5 92 GLY A CA 1
ATOM 706 C C . GLY A 1 92 ? 10.133 5.051 -6.836 1 97.5 92 GLY A C 1
ATOM 707 O O . GLY A 1 92 ? 10.062 3.861 -7.148 1 97.5 92 GLY A O 1
ATOM 708 N N . ALA A 1 93 ? 9.102 5.762 -6.484 1 96.88 93 ALA A N 1
ATOM 709 C CA . ALA A 1 93 ? 7.773 5.16 -6.367 1 96.88 93 ALA A CA 1
ATOM 710 C C . ALA A 1 93 ? 7.277 4.66 -7.723 1 96.88 93 ALA A C 1
ATOM 712 O O . ALA A 1 93 ? 6.715 3.568 -7.82 1 96.88 93 ALA A O 1
ATOM 713 N N . ALA A 1 94 ? 7.461 5.461 -8.75 1 96.94 94 ALA A N 1
ATOM 714 C CA . ALA A 1 94 ? 7.023 5.082 -10.094 1 96.94 94 ALA A CA 1
ATOM 715 C C . ALA A 1 94 ? 7.742 3.824 -10.57 1 96.94 94 ALA A C 1
ATOM 717 O O . ALA A 1 94 ? 7.113 2.902 -11.094 1 96.94 94 ALA A O 1
ATOM 718 N N . LEU A 1 95 ? 8.992 3.785 -10.359 1 97.81 95 LEU A N 1
ATOM 719 C CA . LEU A 1 95 ? 9.781 2.648 -10.82 1 97.81 95 LEU A CA 1
ATOM 720 C C . LEU A 1 95 ? 9.359 1.369 -10.109 1 97.81 95 LEU A C 1
ATOM 722 O O . LEU A 1 95 ? 9.141 0.339 -10.75 1 97.81 95 LEU A O 1
ATOM 726 N N . VAL A 1 96 ? 9.242 1.412 -8.812 1 97.31 96 VAL A N 1
ATOM 727 C CA . VAL A 1 96 ? 8.867 0.228 -8.047 1 97.31 96 VAL A CA 1
ATOM 728 C C . VAL A 1 96 ? 7.453 -0.2 -8.422 1 97.31 96 VAL A C 1
ATOM 730 O O . VAL A 1 96 ? 7.18 -1.391 -8.602 1 97.31 96 VAL A O 1
ATOM 733 N N . PHE A 1 97 ? 6.598 0.747 -8.602 1 97.56 97 PHE A N 1
ATOM 734 C CA . PHE A 1 97 ? 5.211 0.44 -8.922 1 97.56 97 PHE A CA 1
ATOM 735 C C . PHE A 1 97 ? 5.102 -0.175 -10.312 1 97.56 97 PHE A C 1
ATOM 737 O O . PHE A 1 97 ? 4.395 -1.166 -10.508 1 97.56 97 PHE A O 1
ATOM 744 N N . ILE A 1 98 ? 5.781 0.405 -11.211 1 96.44 98 ILE A N 1
ATOM 745 C CA . ILE A 1 98 ? 5.766 -0.133 -12.57 1 96.44 98 ILE A CA 1
ATOM 746 C C . ILE A 1 98 ? 6.352 -1.543 -12.57 1 96.44 98 ILE A C 1
ATOM 748 O O . ILE A 1 98 ? 5.848 -2.43 -13.266 1 96.44 98 ILE A O 1
ATOM 752 N N . ALA A 1 99 ? 7.402 -1.753 -11.852 1 96.25 99 ALA A N 1
ATOM 753 C CA . ALA A 1 99 ? 8.023 -3.07 -11.766 1 96.25 99 ALA A CA 1
ATOM 754 C C . ALA A 1 99 ? 7.027 -4.125 -11.305 1 96.25 99 ALA A C 1
ATOM 756 O O . ALA A 1 99 ? 6.93 -5.203 -11.891 1 96.25 99 ALA A O 1
ATOM 757 N N . VAL A 1 100 ? 6.273 -3.803 -10.266 1 95.31 100 VAL A N 1
ATOM 758 C CA . VAL A 1 100 ? 5.336 -4.77 -9.711 1 95.31 100 VAL A CA 1
ATOM 759 C C . VAL A 1 100 ? 4.18 -4.988 -10.688 1 95.31 100 VAL A C 1
ATOM 761 O O . VAL A 1 100 ? 3.664 -6.102 -10.805 1 95.31 100 VAL A O 1
ATOM 764 N N . ILE A 1 101 ? 3.773 -3.939 -11.406 1 95.12 101 ILE A N 1
ATOM 765 C CA . ILE A 1 101 ? 2.699 -4.066 -12.383 1 95.12 101 ILE A CA 1
ATOM 766 C C . ILE A 1 101 ? 3.148 -4.977 -13.523 1 95.12 101 ILE A C 1
ATOM 768 O O . ILE A 1 101 ? 2.4 -5.863 -13.953 1 95.12 101 ILE A O 1
ATOM 772 N N . VAL A 1 102 ? 4.32 -4.727 -13.969 1 93.25 102 VAL A N 1
ATOM 773 C CA . VAL A 1 102 ? 4.848 -5.543 -15.062 1 93.25 102 VAL A CA 1
ATOM 774 C C . VAL A 1 102 ? 4.98 -6.996 -14.602 1 93.25 102 VAL A C 1
ATOM 776 O O . VAL A 1 102 ? 4.633 -7.918 -15.344 1 93.25 102 VAL A O 1
ATOM 779 N N . TYR A 1 103 ? 5.477 -7.211 -13.383 1 92.75 103 TYR A N 1
ATOM 780 C CA . TYR A 1 103 ? 5.594 -8.57 -12.852 1 92.75 103 TYR A CA 1
ATOM 781 C C . TYR A 1 103 ? 4.227 -9.234 -12.758 1 92.75 103 TYR A C 1
ATOM 783 O O . TYR A 1 103 ? 4.086 -10.414 -13.094 1 92.75 103 TYR A O 1
ATOM 791 N N . THR A 1 104 ? 3.27 -8.508 -12.328 1 92.31 104 THR A N 1
ATOM 792 C CA . THR A 1 104 ? 1.917 -9.047 -12.211 1 92.31 104 THR A CA 1
ATOM 793 C C . THR A 1 104 ? 1.344 -9.383 -13.578 1 92.31 104 THR A C 1
ATOM 795 O O . THR A 1 104 ? 0.721 -10.438 -13.758 1 92.31 10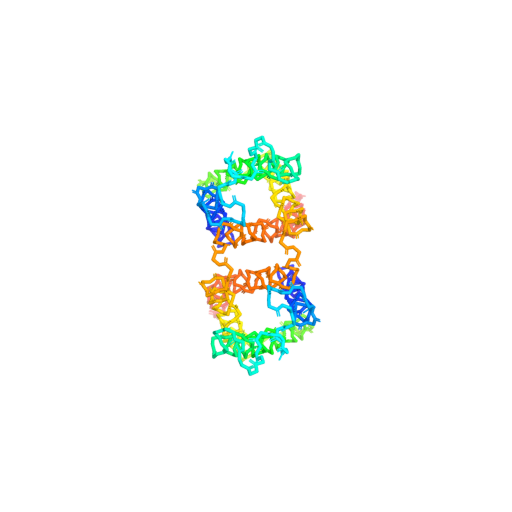4 THR A O 1
ATOM 798 N N . ALA A 1 105 ? 1.558 -8.523 -14.508 1 91.44 105 ALA A N 1
ATOM 799 C CA . ALA A 1 105 ? 0.99 -8.695 -15.844 1 91.44 105 ALA A CA 1
ATOM 800 C C . ALA A 1 105 ? 1.679 -9.844 -16.578 1 91.44 105 ALA A C 1
ATOM 802 O O . ALA A 1 105 ? 1.029 -10.602 -17.297 1 91.44 105 ALA A O 1
ATOM 803 N N . MET A 1 106 ? 2.936 -10.023 -16.406 1 89.81 106 MET A N 1
ATOM 804 C CA . MET A 1 106 ? 3.709 -10.938 -17.234 1 89.81 106 MET A CA 1
ATOM 805 C C . MET A 1 106 ? 3.893 -12.281 -16.531 1 89.81 106 MET A C 1
ATOM 807 O O . MET A 1 106 ? 4.02 -13.312 -17.203 1 89.81 106 MET A O 1
ATOM 811 N N . ARG A 1 107 ? 3.812 -12.297 -15.234 1 85.38 107 ARG A N 1
ATOM 812 C CA . ARG A 1 107 ? 4.203 -13.539 -14.57 1 85.38 107 ARG A CA 1
ATOM 813 C C . ARG A 1 107 ? 3.033 -14.125 -13.789 1 85.38 107 ARG A C 1
ATOM 815 O O . ARG A 1 107 ? 2.703 -15.305 -13.953 1 85.38 107 ARG A O 1
ATOM 822 N N . THR A 1 108 ? 2.479 -13.438 -12.984 1 85.75 108 THR A N 1
ATOM 823 C CA . THR A 1 108 ? 1.521 -14.047 -12.062 1 85.75 108 THR A CA 1
ATOM 824 C C . THR A 1 108 ? 0.097 -13.891 -12.586 1 85.75 108 THR A C 1
ATOM 826 O O . THR A 1 108 ? -0.733 -14.789 -12.414 1 85.75 108 THR A O 1
ATOM 829 N N . SER A 1 109 ? -0.268 -12.742 -13.273 1 86.56 109 SER A N 1
ATOM 830 C CA . SER A 1 109 ? -1.606 -12.414 -13.75 1 86.56 109 SER A CA 1
ATOM 831 C C . SER A 1 109 ? -2.623 -12.453 -12.609 1 86.56 109 SER A C 1
ATOM 833 O O . SER A 1 109 ? -3.791 -12.781 -12.828 1 86.56 109 SER A O 1
ATOM 835 N N . MET A 1 110 ? -2.115 -12.336 -11.398 1 90.81 110 MET A N 1
ATOM 836 C CA . MET A 1 110 ? -2.979 -12.336 -10.219 1 90.81 110 MET A CA 1
ATOM 837 C C . MET A 1 110 ? -3.367 -10.914 -9.82 1 90.81 110 MET A C 1
ATOM 839 O O . MET A 1 110 ? -2.951 -10.422 -8.773 1 90.81 110 MET A O 1
ATOM 843 N N . TRP A 1 111 ? -4.203 -10.398 -10.594 1 92.38 111 TRP A N 1
ATOM 844 C CA . TRP A 1 111 ? -4.59 -9 -10.414 1 92.38 111 TRP A CA 1
ATOM 845 C C . TRP A 1 111 ? -5.449 -8.828 -9.172 1 92.38 111 TRP A C 1
ATOM 847 O O . TRP A 1 111 ? -5.391 -7.789 -8.508 1 92.38 111 TRP A O 1
ATOM 857 N N . GLY A 1 112 ? -6.258 -9.867 -8.891 1 92.25 112 GLY A N 1
ATOM 858 C CA . GLY A 1 112 ? -7.039 -9.805 -7.668 1 92.25 112 GLY A CA 1
ATOM 859 C C . GLY A 1 112 ? -6.18 -9.719 -6.418 1 92.25 112 GLY A C 1
ATOM 860 O O . GLY A 1 112 ? -6.441 -8.898 -5.535 1 92.25 112 GLY A O 1
ATOM 861 N N . TYR A 1 113 ? -5.195 -10.539 -6.426 1 92.06 113 TYR A N 1
ATOM 862 C CA . TYR A 1 113 ? -4.266 -10.539 -5.301 1 92.06 113 TYR A CA 1
ATOM 863 C C . TYR A 1 113 ? -3.518 -9.219 -5.211 1 92.06 113 TYR A C 1
ATOM 865 O O . TYR A 1 113 ? -3.393 -8.641 -4.129 1 92.06 113 TYR A O 1
ATOM 873 N N . PHE A 1 114 ? -3.086 -8.688 -6.344 1 94.56 114 PHE A N 1
ATOM 874 C CA . PHE A 1 114 ? -2.373 -7.422 -6.398 1 94.56 114 PHE A CA 1
ATOM 875 C C . PHE A 1 114 ? -3.219 -6.297 -5.812 1 94.56 114 PHE A C 1
ATOM 877 O O . PHE A 1 114 ? -2.768 -5.57 -4.926 1 94.56 114 PHE A O 1
ATOM 884 N N . LEU A 1 115 ? -4.43 -6.172 -6.215 1 95.88 115 LEU A N 1
ATOM 885 C CA . LEU A 1 115 ? -5.324 -5.105 -5.777 1 95.88 115 LEU A CA 1
ATOM 886 C C . LEU A 1 115 ? -5.652 -5.242 -4.297 1 95.88 115 LEU A C 1
ATOM 888 O O . LEU A 1 115 ? -5.793 -4.242 -3.59 1 95.88 115 LEU A O 1
ATOM 892 N N . SER A 1 116 ? -5.754 -6.453 -3.824 1 95.75 116 SER A N 1
ATOM 893 C CA . SER A 1 116 ? -6.047 -6.676 -2.412 1 95.75 116 SER A CA 1
ATOM 894 C C . SER A 1 116 ? -4.883 -6.23 -1.531 1 95.75 116 SER A C 1
ATOM 896 O O . SER A 1 116 ? -5.094 -5.664 -0.458 1 95.75 116 SER A O 1
ATOM 898 N N . VAL A 1 117 ? -3.691 -6.48 -1.965 1 96.25 117 VAL A N 1
ATOM 899 C CA . VAL A 1 117 ? -2.514 -6.078 -1.201 1 96.25 117 VAL A CA 1
ATOM 900 C 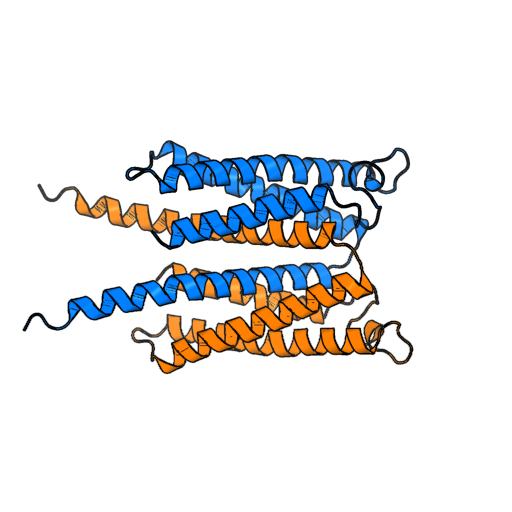C . VAL A 1 117 ? -2.402 -4.555 -1.189 1 96.25 117 VAL A C 1
ATOM 902 O O . VAL A 1 117 ? -2.104 -3.955 -0.155 1 96.25 117 VAL A O 1
ATOM 905 N N . VAL A 1 118 ? -2.654 -3.979 -2.326 1 96.56 118 VAL A N 1
ATOM 906 C CA . VAL A 1 118 ? -2.65 -2.523 -2.434 1 96.56 118 VAL A CA 1
ATOM 907 C C . VAL A 1 118 ? -3.666 -1.93 -1.459 1 96.56 118 VAL A C 1
ATOM 909 O O . VAL A 1 118 ? -3.338 -1.028 -0.684 1 96.56 118 VAL A O 1
ATOM 912 N N . ALA A 1 119 ? -4.824 -2.508 -1.481 1 97.19 119 ALA A N 1
ATOM 913 C CA . ALA A 1 119 ? -5.891 -2.016 -0.614 1 97.19 119 ALA A CA 1
ATOM 914 C C . ALA A 1 119 ? -5.539 -2.217 0.857 1 97.19 119 ALA A C 1
ATOM 916 O O . ALA A 1 119 ? -5.742 -1.32 1.68 1 97.19 119 ALA A O 1
ATOM 917 N N . ALA A 1 120 ? -5.031 -3.346 1.141 1 97.12 120 ALA A N 1
ATOM 918 C CA . ALA A 1 120 ? -4.629 -3.646 2.512 1 97.12 120 ALA A CA 1
ATOM 919 C C . ALA A 1 120 ? -3.561 -2.67 2.994 1 97.12 120 ALA A C 1
ATOM 921 O O . ALA A 1 120 ? -3.627 -2.176 4.121 1 97.12 120 ALA A O 1
ATOM 922 N N . THR A 1 121 ? -2.602 -2.375 2.174 1 97.06 121 THR A N 1
ATOM 923 C CA . THR A 1 121 ? -1.499 -1.486 2.52 1 97.06 121 THR A CA 1
ATOM 924 C C . THR A 1 121 ? -1.998 -0.057 2.717 1 97.06 121 THR A C 1
ATOM 926 O O . THR A 1 121 ? -1.637 0.603 3.693 1 97.06 121 THR A O 1
ATOM 929 N N . ILE A 1 122 ? -2.848 0.409 1.831 1 96.81 122 ILE A N 1
ATOM 930 C CA . ILE A 1 122 ? -3.404 1.752 1.938 1 96.81 122 ILE A CA 1
ATOM 931 C C . ILE A 1 122 ? -4.191 1.883 3.238 1 96.81 122 ILE A C 1
ATOM 933 O O . ILE A 1 122 ? -4.047 2.869 3.965 1 96.81 122 ILE A O 1
ATOM 937 N N . SER A 1 123 ? -4.992 0.912 3.512 1 95.88 123 SER A N 1
ATOM 938 C CA . SER A 1 123 ? -5.801 0.959 4.727 1 95.88 123 SER A CA 1
ATOM 939 C C . SER A 1 123 ? -4.922 0.977 5.973 1 95.88 123 SER A C 1
ATOM 941 O O . SER A 1 123 ? -5.219 1.685 6.938 1 95.88 123 SER A O 1
ATOM 943 N N . MET A 1 124 ? -3.844 0.237 5.922 1 95.44 124 MET A N 1
ATOM 944 C CA . MET A 1 124 ? -2.924 0.223 7.055 1 95.44 124 MET A CA 1
ATOM 945 C C . MET A 1 124 ? -2.238 1.576 7.219 1 95.44 124 MET A C 1
ATOM 947 O O . MET A 1 124 ? -2.055 2.055 8.336 1 95.44 124 MET A O 1
ATOM 951 N N . VAL A 1 125 ? -1.859 2.145 6.145 1 95.31 125 VAL A N 1
ATOM 952 C CA . VAL A 1 125 ? -1.209 3.449 6.195 1 95.31 125 VAL A CA 1
ATOM 953 C C . VAL A 1 125 ? -2.182 4.492 6.742 1 95.31 125 VAL A C 1
ATOM 955 O O . VAL A 1 125 ? -1.811 5.316 7.582 1 95.31 125 VAL A O 1
ATOM 958 N N . ILE A 1 126 ? -3.412 4.453 6.305 1 93.25 126 ILE A N 1
ATOM 959 C CA . ILE A 1 126 ? -4.426 5.387 6.781 1 93.25 126 ILE A CA 1
ATOM 960 C C . ILE A 1 126 ? -4.66 5.176 8.273 1 93.25 126 ILE A C 1
ATOM 962 O O . ILE A 1 126 ? -4.836 6.141 9.023 1 93.25 126 ILE A O 1
ATOM 966 N N . ALA A 1 127 ? -4.699 3.941 8.68 1 93 127 ALA A N 1
ATOM 967 C CA . ALA A 1 127 ? -4.848 3.645 10.102 1 93 127 ALA A CA 1
ATOM 968 C C . ALA A 1 127 ? -3.689 4.227 10.906 1 93 127 ALA A C 1
ATOM 970 O O . ALA A 1 127 ? -3.891 4.766 12 1 93 127 ALA A O 1
ATOM 971 N N . MET A 1 128 ? -2.504 4.117 10.352 1 90.94 128 MET A N 1
ATOM 972 C CA . MET A 1 128 ? -1.335 4.688 11.016 1 90.94 128 MET A CA 1
ATOM 973 C C . MET A 1 128 ? -1.423 6.211 11.062 1 90.94 128 MET A C 1
ATOM 975 O O . MET A 1 128 ? -1.062 6.828 12.07 1 90.94 128 MET A O 1
ATOM 979 N N . MET A 1 129 ? -1.914 6.836 10.031 1 87.19 129 MET A N 1
ATOM 980 C CA . MET A 1 129 ? -2.104 8.281 9.984 1 87.19 129 MET A CA 1
ATOM 981 C C . MET A 1 129 ? -3.137 8.734 11.008 1 87.19 129 MET A C 1
ATOM 983 O O . MET A 1 129 ? -3.006 9.812 11.594 1 87.19 129 MET A O 1
ATOM 987 N N . ALA A 1 130 ? -4.137 7.945 11.156 1 85.69 130 ALA A N 1
ATOM 988 C CA . ALA A 1 130 ? -5.195 8.273 12.109 1 85.69 130 ALA A CA 1
ATOM 989 C C . ALA A 1 130 ? -4.648 8.305 13.539 1 85.69 130 ALA A C 1
ATOM 991 O O . ALA A 1 130 ? -5.035 9.172 14.336 1 85.69 130 ALA A O 1
ATOM 992 N N . VAL A 1 131 ? -3.754 7.406 13.836 1 82.06 131 VAL A N 1
ATOM 993 C CA . VAL A 1 131 ? -3.137 7.391 15.156 1 82.06 131 VAL A CA 1
ATOM 994 C C . VAL A 1 131 ? -2.258 8.625 15.328 1 82.06 131 VAL A C 1
ATOM 996 O O . VAL A 1 131 ? -2.27 9.258 16.391 1 82.06 131 VAL A O 1
ATOM 999 N N . ALA A 1 132 ? -1.558 9.016 14.367 1 78.25 132 ALA A N 1
ATOM 1000 C CA . ALA A 1 132 ? -0.646 10.156 14.43 1 78.25 132 ALA A CA 1
ATOM 1001 C C . ALA A 1 132 ? -1.416 11.469 14.523 1 78.25 132 ALA A C 1
ATOM 1003 O O . ALA A 1 132 ? -0.986 12.398 15.219 1 78.25 132 ALA A O 1
ATOM 1004 N N . SER A 1 133 ? -2.539 11.562 13.875 1 73.19 133 SER A N 1
ATOM 1005 C CA . SER A 1 133 ? -3.324 12.789 13.883 1 73.19 133 SER A CA 1
ATOM 1006 C C . SER A 1 133 ? -4.176 12.891 15.148 1 73.19 133 SER A C 1
ATOM 1008 O O . SER A 1 133 ? -4.613 13.984 15.523 1 73.19 133 SER A O 1
ATOM 1010 N N . SER A 1 134 ? -4.652 11.852 15.727 1 69.62 134 SER A N 1
ATOM 1011 C CA . SER A 1 134 ? -5.469 11.875 16.938 1 69.62 134 SER A CA 1
ATOM 1012 C C . SER A 1 134 ? -4.691 12.445 18.125 1 69.62 134 SER A C 1
ATOM 1014 O O . SER A 1 134 ? -5.27 13.086 19 1 69.62 134 SER A O 1
ATOM 1016 N N . ARG A 1 135 ? -3.453 12.219 18.266 1 56.94 135 ARG A N 1
ATOM 1017 C CA . ARG A 1 135 ? -2.66 12.734 19.375 1 56.94 135 ARG A CA 1
ATOM 1018 C C . ARG A 1 135 ? -2.486 14.25 19.266 1 56.94 135 ARG A C 1
ATOM 1020 O O . ARG A 1 135 ? -2.355 14.938 20.281 1 56.94 135 ARG A O 1
ATOM 1027 N N . CYS A 1 136 ? -2.494 14.758 18.078 1 49.88 136 CYS A N 1
ATOM 1028 C CA . CYS A 1 136 ? -2.258 16.188 17.922 1 49.88 136 CYS A CA 1
ATOM 1029 C C . CYS A 1 136 ? -3.475 17 18.359 1 49.88 136 CYS A C 1
ATOM 1031 O O . CYS A 1 136 ? -3.334 18.078 18.922 1 49.88 136 CYS A O 1
ATOM 1033 N N . VAL A 1 137 ? -4.676 16.562 18.109 1 49.19 137 VAL A N 1
ATOM 1034 C CA . VAL A 1 137 ? -5.809 17.406 18.5 1 49.19 137 VAL A CA 1
ATOM 1035 C C . VAL A 1 137 ? -5.957 17.391 20.016 1 49.19 137 VAL A C 1
ATOM 1037 O O . VAL A 1 137 ? -6.34 18.391 20.625 1 49.19 137 VAL A O 1
ATOM 1040 N N . SER A 1 138 ? -5.672 16.359 20.625 1 44.56 138 SER A N 1
ATOM 1041 C CA . SER A 1 138 ? -5.906 16.422 22.062 1 44.56 138 SER A CA 1
ATOM 1042 C C . SER A 1 138 ? -5.082 17.531 22.703 1 44.56 138 SER A C 1
ATOM 1044 O O . SER A 1 138 ? -5.547 18.203 23.641 1 44.56 138 SER A O 1
ATOM 1046 N N . LYS A 1 139 ? -3.961 17.844 22.203 1 48.19 139 LYS A N 1
ATOM 1047 C CA . LYS A 1 139 ? -3.221 18.844 22.953 1 48.19 139 LYS A CA 1
ATOM 1048 C C . LYS A 1 139 ? -3.598 20.25 22.516 1 48.19 139 LYS A C 1
ATOM 1050 O O . LYS A 1 139 ? -3.658 21.172 23.328 1 48.19 139 LYS A O 1
ATOM 1055 N N . THR A 1 140 ? -3.854 20.359 21.312 1 43.44 140 THR A N 1
ATOM 1056 C CA . THR A 1 140 ? -3.963 21.75 20.906 1 43.44 140 THR A CA 1
ATOM 1057 C C . THR A 1 140 ? -5.332 22.328 21.281 1 43.44 140 THR A C 1
ATOM 1059 O O . THR A 1 140 ? -5.461 23.516 21.531 1 43.44 140 THR A O 1
ATOM 1062 N N . GLU A 1 141 ? -6.344 21.516 21.156 1 47.34 141 GLU A N 1
ATOM 1063 C CA . GLU A 1 141 ? -7.629 22.125 21.484 1 47.34 141 GLU A CA 1
ATOM 1064 C C . GLU A 1 141 ? -7.742 22.422 22.969 1 47.34 141 GLU A C 1
ATOM 1066 O O . GLU A 1 141 ? -8.453 23.344 23.375 1 47.34 141 GLU A O 1
ATOM 1071 N N . ARG A 1 142 ? -7.082 21.734 23.797 1 46.16 142 ARG A N 1
ATOM 1072 C CA . ARG A 1 142 ? -7.277 21.969 25.219 1 46.16 142 ARG A CA 1
ATOM 1073 C C . ARG A 1 142 ? -6.656 23.297 25.641 1 46.16 142 ARG A C 1
ATOM 1075 O O . ARG A 1 142 ? -7.121 23.922 26.594 1 46.16 142 ARG A O 1
ATOM 1082 N N . VAL A 1 143 ? -5.695 23.844 24.875 1 46.78 143 VAL A N 1
ATOM 1083 C CA . VAL A 1 143 ? -5.016 24.984 25.484 1 46.78 143 VAL A CA 1
ATOM 1084 C C . VAL A 1 143 ? -5.77 26.266 25.156 1 46.78 143 VAL A C 1
ATOM 1086 O O . VAL A 1 143 ? -5.562 27.297 25.812 1 46.78 143 VAL A O 1
ATOM 1089 N N . VAL A 1 144 ? -6.641 26.297 24.141 1 45.72 144 VAL A N 1
ATOM 1090 C CA . VAL A 1 144 ? -7.113 27.641 23.797 1 45.72 144 VAL A CA 1
ATOM 1091 C C . VAL A 1 144 ? -8.32 28 24.656 1 45.72 144 VAL A C 1
ATOM 1093 O O . VAL A 1 144 ? -8.914 29.062 24.484 1 45.72 144 VAL A O 1
ATOM 1096 N N . GLN A 1 145 ? -8.852 27.156 25.453 1 40.78 145 GLN A N 1
ATOM 1097 C CA . GLN A 1 145 ? -10.055 27.656 26.125 1 40.78 145 GLN A CA 1
ATOM 1098 C C . GLN A 1 145 ? -9.711 28.797 27.094 1 40.78 145 GLN A C 1
ATOM 1100 O O . GLN A 1 145 ? -10.398 29.812 27.125 1 40.78 145 GLN A O 1
ATOM 1105 N N . HIS A 1 146 ? -9.344 28.516 28.266 1 36.91 146 HIS A N 1
ATOM 1106 C CA . HIS A 1 146 ? -9.859 29.25 29.422 1 36.91 146 HIS A CA 1
ATOM 1107 C C . HIS A 1 146 ? -9.07 30.547 29.641 1 36.91 146 HIS A C 1
ATOM 1109 O O . HIS A 1 146 ? -8.312 30.656 30.594 1 36.91 146 HIS A O 1
ATOM 1115 N N . PRO A 1 147 ? -8.367 31.297 28.688 1 40.12 147 PRO A N 1
ATOM 1116 C CA . PRO A 1 147 ? -7.934 32.406 29.531 1 40.12 147 PRO A CA 1
ATOM 1117 C C . PRO A 1 147 ? -9.086 33.312 29.938 1 40.12 147 PRO A C 1
ATOM 1119 O O . PRO A 1 147 ? -9.711 33.938 29.078 1 40.12 147 PRO A O 1
ATOM 1122 N N . ASN A 1 148 ? -10.219 32.875 30.703 1 28.86 148 ASN A N 1
ATOM 1123 C CA . ASN A 1 148 ? -10.914 33.969 31.359 1 28.86 148 ASN A CA 1
ATOM 1124 C C . ASN A 1 148 ? -9.961 34.812 32.188 1 28.86 148 ASN A C 1
ATOM 1126 O O . ASN A 1 148 ? -9.117 34.281 32.906 1 28.86 148 ASN A O 1
ATOM 1130 N N . MET B 1 1 ? -7.355 20.75 6.355 1 63.94 1 MET B N 1
ATOM 1131 C CA . MET B 1 1 ? -8.336 20.516 5.301 1 63.94 1 MET B CA 1
ATOM 1132 C C . MET B 1 1 ? -7.754 19.625 4.203 1 63.94 1 MET B C 1
ATOM 1134 O O . MET B 1 1 ? -8.352 18.609 3.832 1 63.94 1 MET B O 1
ATOM 1138 N N . ILE B 1 2 ? -6.473 19.672 3.844 1 71.44 2 ILE B N 1
ATOM 1139 C CA . ILE B 1 2 ? -5.902 18.953 2.715 1 71.44 2 ILE B CA 1
ATOM 1140 C C . ILE B 1 2 ? -5.656 17.484 3.109 1 71.44 2 ILE B C 1
ATOM 1142 O O . ILE B 1 2 ? -5.906 16.578 2.322 1 71.44 2 ILE B O 1
ATOM 1146 N N . ILE B 1 3 ? -5.402 17.25 4.309 1 74.56 3 ILE B N 1
ATOM 1147 C CA . ILE B 1 3 ? -5.098 15.906 4.773 1 74.56 3 ILE B CA 1
ATOM 1148 C C . ILE B 1 3 ? -6.367 15.062 4.77 1 74.56 3 ILE B C 1
ATOM 1150 O O . ILE B 1 3 ? -6.336 13.883 4.414 1 74.56 3 ILE B O 1
ATOM 1154 N N . ARG B 1 4 ? -7.5 15.719 5 1 79.5 4 ARG B N 1
ATOM 1155 C CA . ARG B 1 4 ? -8.773 15.008 5.023 1 79.5 4 ARG B CA 1
ATOM 1156 C C . ARG B 1 4 ? -9.203 14.609 3.613 1 79.5 4 ARG B C 1
ATOM 1158 O O . ARG B 1 4 ? -9.742 13.523 3.408 1 79.5 4 ARG B O 1
ATOM 1165 N N . LYS B 1 5 ? -8.984 15.469 2.729 1 86.19 5 LYS B N 1
ATOM 1166 C CA . LYS B 1 5 ? -9.312 15.156 1.341 1 86.19 5 LYS B CA 1
ATOM 1167 C C . LYS B 1 5 ? -8.438 14.023 0.809 1 86.19 5 LYS B C 1
ATOM 1169 O O . LYS B 1 5 ? -8.906 13.172 0.048 1 86.19 5 LYS B O 1
ATOM 1174 N N . LEU B 1 6 ? -7.188 14.039 1.212 1 87.44 6 LEU B N 1
ATOM 1175 C CA . LEU B 1 6 ? -6.266 13 0.774 1 87.44 6 LEU B CA 1
ATOM 1176 C C . LEU B 1 6 ? -6.68 11.641 1.33 1 87.44 6 LEU B C 1
ATOM 1178 O O . LEU B 1 6 ? -6.668 10.641 0.607 1 87.44 6 LEU B O 1
ATOM 1182 N N . THR B 1 7 ? -7.039 11.656 2.562 1 89.88 7 THR B N 1
ATOM 1183 C CA . THR B 1 7 ? -7.441 10.398 3.186 1 89.88 7 THR B CA 1
ATOM 1184 C C . THR B 1 7 ? -8.711 9.859 2.543 1 89.88 7 THR B C 1
ATOM 1186 O O . THR B 1 7 ? -8.836 8.648 2.314 1 89.88 7 THR B O 1
ATOM 1189 N N . ALA B 1 8 ? -9.602 10.742 2.238 1 91.5 8 ALA B N 1
ATOM 1190 C CA . ALA B 1 8 ? -10.828 10.32 1.57 1 91.5 8 ALA B CA 1
ATOM 1191 C C . ALA B 1 8 ? -10.531 9.75 0.187 1 91.5 8 ALA B C 1
ATOM 1193 O O . ALA B 1 8 ? -11.125 8.75 -0.219 1 91.5 8 ALA B O 1
ATOM 1194 N N . PHE B 1 9 ? -9.672 10.375 -0.478 1 93 9 PHE B N 1
ATOM 1195 C CA . PHE B 1 9 ? -9.281 9.914 -1.804 1 93 9 PHE B CA 1
ATOM 1196 C C . PHE B 1 9 ? -8.625 8.539 -1.726 1 93 9 PHE B C 1
ATOM 1198 O O . PHE B 1 9 ? -8.953 7.648 -2.508 1 93 9 PHE B O 1
ATOM 1205 N N . LEU B 1 10 ? -7.699 8.352 -0.829 1 95.75 10 LEU B N 1
ATOM 1206 C CA . LEU B 1 10 ? -7.008 7.078 -0.652 1 95.75 10 LEU B CA 1
ATOM 1207 C C . LEU B 1 10 ? -7.988 5.977 -0.257 1 95.75 10 LEU B C 1
ATOM 1209 O O . LEU B 1 10 ? -7.875 4.844 -0.727 1 95.75 10 LEU B O 1
ATOM 1213 N N . LEU B 1 11 ? -8.938 6.34 0.568 1 96.56 11 LEU B N 1
ATOM 1214 C CA . LEU B 1 11 ? -9.945 5.367 0.974 1 96.56 11 LEU B CA 1
ATOM 1215 C C . LEU B 1 11 ? -10.82 4.957 -0.211 1 96.56 11 LEU B C 1
ATOM 1217 O O . LEU B 1 11 ? -11.195 3.791 -0.335 1 96.56 11 LEU B O 1
ATOM 1221 N N . ALA B 1 12 ? -11.172 5.91 -1.015 1 96.06 12 ALA B N 1
ATOM 1222 C CA . ALA B 1 12 ? -11.922 5.59 -2.225 1 96.06 12 ALA B CA 1
ATOM 1223 C C . ALA B 1 12 ? -11.172 4.586 -3.092 1 96.06 12 ALA B C 1
ATOM 1225 O O . ALA B 1 12 ? -11.758 3.621 -3.588 1 96.06 12 ALA B O 1
ATOM 1226 N N . ILE B 1 13 ? -9.867 4.801 -3.285 1 96.25 13 ILE B N 1
ATOM 1227 C CA . ILE B 1 13 ? -9.031 3.889 -4.059 1 96.25 13 ILE B CA 1
ATOM 1228 C C . ILE B 1 13 ? -9.039 2.506 -3.414 1 96.25 13 ILE B C 1
ATOM 1230 O O . ILE B 1 13 ? -9.141 1.491 -4.105 1 96.25 13 ILE B O 1
ATOM 1234 N N . CYS B 1 14 ? -8.93 2.488 -2.135 1 96.69 14 CYS B N 1
ATOM 1235 C CA . CYS B 1 14 ? -8.914 1.239 -1.384 1 96.69 14 CYS B CA 1
ATOM 1236 C C . CYS B 1 14 ? -10.203 0.457 -1.606 1 96.69 14 CYS B C 1
ATOM 1238 O O . CYS B 1 14 ? -10.172 -0.739 -1.902 1 96.69 14 CYS B O 1
ATOM 1240 N N . VAL B 1 15 ? -11.344 1.109 -1.5 1 96.81 15 VAL B N 1
ATOM 1241 C CA . VAL B 1 15 ? -12.648 0.473 -1.655 1 96.81 15 VAL B CA 1
ATOM 1242 C C . VAL B 1 15 ? -12.797 -0.063 -3.078 1 96.81 15 VAL B C 1
ATOM 1244 O O . VAL B 1 15 ? -13.18 -1.217 -3.275 1 96.81 15 VAL B O 1
ATOM 1247 N N . VAL B 1 16 ? -12.461 0.757 -4.055 1 96.56 16 VAL B N 1
ATOM 1248 C CA . VAL B 1 16 ? -12.57 0.344 -5.449 1 96.56 16 VAL B CA 1
ATOM 1249 C C . VAL B 1 16 ? -11.648 -0.843 -5.711 1 96.56 16 VAL B C 1
ATOM 1251 O O . VAL B 1 16 ? -12.047 -1.815 -6.359 1 96.56 16 VAL B O 1
ATOM 1254 N N . ALA B 1 17 ? -10.438 -0.748 -5.215 1 96.75 17 ALA B N 1
ATOM 1255 C CA . ALA B 1 17 ? -9.469 -1.829 -5.402 1 96.75 17 ALA B CA 1
ATOM 1256 C C . ALA B 1 17 ? -9.992 -3.137 -4.812 1 96.75 17 ALA B C 1
ATOM 1258 O O . ALA B 1 17 ? -9.883 -4.195 -5.438 1 96.75 17 ALA B O 1
ATOM 1259 N N . LEU B 1 18 ? -10.562 -3.068 -3.645 1 97 18 LEU B N 1
ATOM 1260 C CA . LEU B 1 18 ? -11.062 -4.273 -2.99 1 97 18 LEU B CA 1
ATOM 1261 C C . LEU B 1 18 ? -12.258 -4.844 -3.742 1 97 18 LEU B C 1
ATOM 1263 O O . LEU B 1 18 ? -12.375 -6.062 -3.902 1 97 18 LEU B O 1
ATOM 1267 N N . ILE B 1 19 ? -13.164 -4 -4.16 1 95.62 19 ILE B N 1
ATOM 1268 C CA . ILE B 1 19 ? -14.328 -4.453 -4.91 1 95.62 19 ILE B CA 1
ATOM 1269 C C . ILE B 1 19 ? -13.875 -5.133 -6.203 1 95.62 19 ILE B C 1
ATOM 1271 O O . ILE B 1 19 ? -14.328 -6.234 -6.523 1 95.62 19 ILE B O 1
ATOM 1275 N N . VAL B 1 20 ? -12.992 -4.504 -6.922 1 94.44 20 VAL B N 1
ATOM 1276 C CA . VAL B 1 20 ? -12.5 -5.059 -8.18 1 94.44 20 VAL B CA 1
ATOM 1277 C C . VAL B 1 20 ? -11.758 -6.367 -7.914 1 94.44 20 VAL B C 1
ATOM 1279 O O . VAL B 1 20 ? -11.922 -7.34 -8.656 1 94.44 20 VAL B O 1
ATOM 1282 N N . ALA B 1 21 ? -10.969 -6.387 -6.832 1 95.06 21 ALA B N 1
ATOM 1283 C CA . ALA B 1 21 ? -10.227 -7.594 -6.48 1 95.06 21 ALA B CA 1
ATOM 1284 C C . ALA B 1 21 ? -11.172 -8.773 -6.238 1 95.06 21 ALA B C 1
ATOM 1286 O O . ALA B 1 21 ? -10.891 -9.891 -6.672 1 95.06 21 ALA B O 1
ATOM 1287 N N . LEU B 1 22 ? -12.234 -8.5 -5.574 1 92.69 22 LEU B N 1
ATOM 1288 C CA . LEU B 1 22 ? -13.172 -9.562 -5.23 1 92.69 22 LEU B CA 1
ATOM 1289 C C . LEU B 1 22 ? -13.953 -10.016 -6.457 1 92.69 22 LEU B C 1
ATOM 1291 O O . LEU B 1 22 ? -14.414 -11.156 -6.523 1 92.69 22 LEU B O 1
ATOM 1295 N N . CYS B 1 23 ? -14.055 -9.18 -7.43 1 91.62 23 CYS B N 1
ATOM 1296 C CA . CYS B 1 23 ? -14.828 -9.492 -8.625 1 91.62 23 CYS B CA 1
ATOM 1297 C C . CYS B 1 23 ? -13.953 -10.141 -9.695 1 91.62 23 CYS B C 1
ATOM 1299 O O . CYS B 1 23 ? -14.469 -10.758 -10.625 1 91.62 23 CYS B O 1
ATOM 1301 N N . LEU B 1 24 ? -12.727 -10 -9.555 1 89.88 24 LEU B N 1
ATOM 1302 C CA . LEU B 1 24 ? -11.828 -10.547 -10.562 1 89.88 24 LEU B CA 1
ATOM 1303 C C . LEU B 1 24 ? -11.633 -12.047 -10.367 1 89.88 24 LEU B C 1
ATOM 1305 O O . LEU B 1 24 ? -11.758 -12.555 -9.25 1 89.88 24 LEU B O 1
ATOM 1309 N N . ARG B 1 25 ? -11.32 -12.742 -11.508 1 87.25 25 ARG B N 1
ATOM 1310 C CA . ARG B 1 25 ? -11.062 -14.18 -11.492 1 87.25 25 ARG B CA 1
ATOM 1311 C C . ARG B 1 25 ? -9.57 -14.477 -11.555 1 87.25 25 ARG B C 1
ATOM 1313 O O . ARG B 1 25 ? -9.172 -15.625 -11.75 1 87.25 25 ARG B O 1
ATOM 1320 N N . ASP B 1 26 ? -8.812 -13.477 -11.375 1 87.5 26 ASP B N 1
ATOM 1321 C CA . ASP B 1 26 ? -7.367 -13.594 -11.539 1 87.5 26 ASP B CA 1
ATOM 1322 C C . ASP B 1 26 ? -6.684 -13.883 -10.203 1 87.5 26 ASP B C 1
ATOM 1324 O O . ASP B 1 26 ? -5.82 -13.117 -9.766 1 87.5 26 ASP B O 1
ATOM 1328 N N . TRP B 1 27 ? -7.23 -14.836 -9.57 1 86.69 27 TRP B N 1
ATOM 1329 C CA . TRP B 1 27 ? -6.574 -15.398 -8.391 1 86.69 27 TRP B CA 1
ATOM 1330 C C . TRP B 1 27 ? -5.938 -16.75 -8.711 1 86.69 27 TRP B C 1
ATOM 1332 O O . TRP B 1 27 ? -6.176 -17.312 -9.781 1 86.69 27 TRP B O 1
ATOM 1342 N N . GLU B 1 28 ? -5.02 -17.203 -7.898 1 83.88 28 GLU B N 1
ATOM 1343 C CA . GLU B 1 28 ? -4.355 -18.469 -8.164 1 83.88 28 GLU B CA 1
ATOM 1344 C C . GLU B 1 28 ? -5.367 -19.609 -8.312 1 83.88 28 GLU B C 1
ATOM 1346 O O . GLU B 1 28 ? -5.164 -20.531 -9.102 1 83.88 28 GLU B O 1
ATOM 1351 N N . CYS B 1 29 ? -6.375 -19.562 -7.594 1 78.56 29 CYS B N 1
ATOM 1352 C CA . CYS B 1 29 ? -7.387 -20.625 -7.621 1 78.56 29 CYS B CA 1
ATOM 1353 C C . CYS B 1 29 ? -8.531 -20.25 -8.555 1 78.56 29 CYS B C 1
ATOM 1355 O O . CYS B 1 29 ? -9.539 -20.969 -8.625 1 78.56 29 CYS B O 1
ATOM 1357 N N . GLY B 1 30 ? -8.305 -19.156 -9.32 1 79.88 30 GLY B N 1
ATOM 1358 C CA . GLY B 1 30 ? -9.375 -18.672 -10.18 1 79.88 30 GLY B CA 1
ATOM 1359 C C . GLY B 1 30 ? -10.242 -17.609 -9.516 1 79.88 30 GLY B C 1
ATOM 1360 O O . GLY B 1 30 ? -9.734 -16.594 -9.062 1 79.88 30 GLY B O 1
ATOM 1361 N N . ASN B 1 31 ? -11.555 -18 -9.398 1 81.62 31 ASN B N 1
ATOM 1362 C CA . ASN B 1 31 ? -12.453 -17.094 -8.703 1 81.62 31 ASN B CA 1
ATOM 1363 C C . ASN B 1 31 ? -12.453 -17.328 -7.199 1 81.62 31 ASN B C 1
ATOM 1365 O O . ASN B 1 31 ? -12.531 -18.484 -6.754 1 81.62 31 ASN B O 1
ATOM 1369 N N . LEU B 1 32 ? -12.344 -16.281 -6.438 1 84.12 32 LEU B N 1
ATOM 1370 C CA . LEU B 1 32 ? -12.219 -16.391 -4.988 1 84.12 32 LEU B CA 1
ATOM 1371 C C . LEU B 1 32 ? -13.469 -17.031 -4.383 1 84.12 32 LEU B C 1
ATOM 1373 O O . LEU B 1 32 ? -13.375 -17.812 -3.436 1 84.12 32 LEU B O 1
ATOM 1377 N N . PHE B 1 33 ? -14.602 -16.781 -4.918 1 84.25 33 PHE B N 1
ATOM 1378 C CA . PHE B 1 33 ? -15.875 -17.219 -4.352 1 84.25 33 PHE B CA 1
ATOM 1379 C C . PHE B 1 33 ? -16.219 -18.625 -4.82 1 84.25 33 PHE B C 1
ATOM 1381 O O . PHE B 1 33 ? -16.922 -19.359 -4.129 1 84.25 33 PHE B O 1
ATOM 1388 N N . GLU B 1 34 ? -15.758 -18.969 -6.008 1 79.44 34 GLU B N 1
ATOM 1389 C CA . GLU B 1 34 ? -16.109 -20.266 -6.57 1 79.44 34 GLU B CA 1
ATOM 1390 C C . GLU B 1 34 ? -14.906 -21.188 -6.633 1 79.44 34 GLU B C 1
ATOM 1392 O O . GLU B 1 34 ? -14.906 -22.266 -6.027 1 79.44 34 GLU B O 1
ATOM 1397 N N . GLY B 1 35 ? -13.883 -20.75 -7.199 1 78.75 35 GLY B N 1
ATOM 1398 C CA . GLY B 1 35 ? -12.711 -21.594 -7.422 1 78.75 35 GLY B CA 1
ATOM 1399 C C . GLY B 1 35 ? -11.93 -21.859 -6.152 1 78.75 35 GLY B C 1
ATOM 1400 O O . GLY B 1 35 ? -11.539 -23.016 -5.891 1 78.75 35 GLY B O 1
ATOM 1401 N N . CYS B 1 36 ? -11.852 -20.922 -5.32 1 79.56 36 CYS B N 1
ATOM 1402 C CA . CYS B 1 36 ? -11 -21.078 -4.145 1 79.56 36 CYS B CA 1
ATOM 1403 C C . CYS B 1 36 ? -11.781 -21.656 -2.971 1 79.56 36 CYS B C 1
ATOM 1405 O O . CYS B 1 36 ? -11.195 -22.156 -2.018 1 79.56 36 CYS B O 1
ATOM 1407 N N . THR B 1 37 ? -13.141 -21.578 -3.037 1 83.06 37 THR B N 1
ATOM 1408 C CA . THR B 1 37 ? -13.945 -22 -1.891 1 83.06 37 THR B CA 1
ATOM 1409 C C . THR B 1 37 ? -14.82 -23.188 -2.244 1 83.06 37 THR B C 1
ATOM 1411 O O . THR B 1 37 ? -15.664 -23.609 -1.45 1 83.06 37 THR B O 1
ATOM 1414 N N . ASP B 1 38 ? -14.594 -23.719 -3.424 1 82.56 38 ASP B N 1
ATOM 1415 C CA . ASP B 1 38 ? -15.383 -24.875 -3.842 1 82.56 38 ASP B CA 1
ATOM 1416 C C . ASP B 1 38 ? -15.062 -26.094 -2.99 1 82.56 38 ASP B C 1
ATOM 1418 O O . ASP B 1 38 ? -14 -26.172 -2.377 1 82.56 38 ASP B O 1
ATOM 1422 N N . GLU B 1 39 ? -16.125 -26.953 -3.021 1 79.5 39 GLU B N 1
ATOM 1423 C CA . GLU B 1 39 ? -15.945 -28.203 -2.293 1 79.5 39 GLU B CA 1
ATOM 1424 C C . GLU B 1 39 ? -14.82 -29.031 -2.895 1 79.5 39 GLU B C 1
ATOM 1426 O O . GLU B 1 39 ? -14.789 -29.266 -4.105 1 79.5 39 GLU B O 1
ATOM 1431 N N . GLY B 1 40 ? -13.797 -29.234 -2.154 1 77.75 40 GLY B N 1
ATOM 1432 C CA . GLY B 1 40 ? -12.664 -30.016 -2.635 1 77.75 40 GLY B CA 1
ATOM 1433 C C . GLY B 1 40 ? -11.43 -29.188 -2.904 1 77.75 40 GLY B C 1
ATOM 1434 O O . GLY B 1 40 ? -10.359 -29.719 -3.193 1 77.75 40 GLY B O 1
ATOM 1435 N N . ALA B 1 41 ? -11.695 -27.906 -2.951 1 78.44 41 ALA B N 1
ATOM 1436 C CA . ALA B 1 41 ? -10.555 -27.031 -3.209 1 78.44 41 ALA B CA 1
ATOM 1437 C C . ALA B 1 41 ? -9.516 -27.141 -2.094 1 78.44 41 ALA B C 1
ATOM 1439 O O . ALA B 1 41 ? -9.867 -27.344 -0.928 1 78.44 41 ALA B O 1
ATOM 1440 N N . PRO B 1 42 ? -8.297 -27.156 -2.459 1 81.12 42 PRO B N 1
ATOM 1441 C CA . PRO B 1 42 ? -7.25 -27.203 -1.431 1 81.12 42 PRO B CA 1
ATOM 1442 C C . PRO B 1 42 ? -7.34 -26.031 -0.458 1 81.12 42 PRO B C 1
ATOM 1444 O O . PRO B 1 42 ? -7.621 -24.906 -0.87 1 81.12 42 PRO B O 1
ATOM 1447 N N . GLN B 1 43 ? -7.195 -26.312 0.846 1 86 43 GLN B N 1
ATOM 1448 C CA . GLN B 1 43 ? -7.215 -25.312 1.904 1 86 43 GLN B CA 1
ATOM 1449 C C . GLN B 1 43 ? -8.508 -24.5 1.874 1 86 43 GLN B C 1
ATOM 1451 O O . GLN B 1 43 ? -8.477 -23.266 1.985 1 86 43 GLN B O 1
ATOM 1456 N N . ARG B 1 44 ? -9.609 -25.141 1.688 1 87.44 44 ARG B N 1
ATOM 1457 C CA . ARG B 1 44 ? -10.914 -24.5 1.558 1 87.44 44 ARG B CA 1
ATOM 1458 C C . ARG B 1 44 ? -11.242 -23.656 2.785 1 87.44 44 ARG B C 1
ATOM 1460 O O . ARG B 1 44 ? -11.719 -22.531 2.658 1 87.44 44 ARG B O 1
ATOM 1467 N N . ASP B 1 45 ? -10.977 -24.203 3.932 1 87.81 45 ASP B N 1
ATOM 1468 C CA . ASP B 1 45 ? -11.297 -23.484 5.16 1 87.81 45 ASP B CA 1
ATOM 1469 C C . ASP B 1 45 ? -10.516 -22.172 5.254 1 87.81 45 ASP B C 1
ATOM 1471 O O . ASP B 1 45 ? -11.062 -21.141 5.652 1 87.81 45 ASP B O 1
ATOM 1475 N N . ALA B 1 46 ? -9.289 -22.25 4.922 1 89.38 46 ALA B N 1
ATOM 1476 C CA . ALA B 1 46 ? -8.461 -21.047 4.949 1 89.38 46 ALA B CA 1
ATOM 1477 C C . ALA B 1 46 ? -8.945 -20.016 3.936 1 89.38 46 ALA B C 1
ATOM 1479 O O . ALA B 1 46 ? -8.984 -18.828 4.227 1 89.38 46 ALA B O 1
ATOM 1480 N N . MET B 1 47 ? -9.352 -20.516 2.811 1 91.88 47 MET B N 1
ATOM 1481 C CA . MET B 1 47 ? -9.797 -19.594 1.759 1 91.88 47 MET B CA 1
ATOM 1482 C C . MET B 1 47 ? -11.156 -19 2.102 1 91.88 47 MET B C 1
ATOM 1484 O O . MET B 1 47 ? -11.422 -17.828 1.789 1 91.88 47 MET B O 1
ATOM 1488 N N . LEU B 1 48 ? -11.953 -19.766 2.787 1 91.69 48 LEU B N 1
ATOM 1489 C CA . LEU B 1 48 ? -13.227 -19.234 3.258 1 91.69 48 LEU B CA 1
ATOM 1490 C C . LEU B 1 48 ? -13.016 -18.125 4.277 1 91.69 48 LEU B C 1
ATOM 1492 O O . LEU B 1 48 ? -13.734 -17.125 4.27 1 91.69 48 LEU B O 1
ATOM 1496 N N . SER B 1 49 ? -12.062 -18.359 5.09 1 92.81 49 SER B N 1
ATOM 1497 C CA . SER B 1 49 ? -11.719 -17.328 6.062 1 92.81 49 SER B CA 1
ATOM 1498 C C . SER B 1 49 ? -11.18 -16.078 5.367 1 92.81 49 SER B C 1
ATOM 1500 O O . SER B 1 49 ? -11.555 -14.961 5.723 1 92.81 49 SER B O 1
ATOM 1502 N N . VAL B 1 50 ? -10.375 -16.297 4.402 1 94.06 50 VAL B N 1
ATOM 1503 C CA . VAL B 1 50 ? -9.781 -15.18 3.658 1 94.06 50 VAL B CA 1
ATOM 1504 C C . VAL B 1 50 ? -10.883 -14.367 2.986 1 94.06 50 VAL B C 1
ATOM 1506 O O . VAL B 1 50 ? -10.914 -13.141 3.117 1 94.06 50 VAL B O 1
ATOM 1509 N N . VAL B 1 51 ? -11.797 -15.023 2.328 1 93.5 51 VAL B N 1
ATOM 1510 C CA . VAL B 1 51 ? -12.875 -14.352 1.61 1 93.5 51 VAL B CA 1
ATOM 1511 C C . VAL B 1 51 ? -13.766 -13.602 2.6 1 93.5 51 VAL B C 1
ATOM 1513 O O . VAL B 1 51 ? -14.133 -12.445 2.365 1 93.5 51 VAL B O 1
ATOM 1516 N N . SER B 1 52 ? -14.062 -14.281 3.666 1 94.81 52 SER B N 1
ATOM 1517 C CA . SER B 1 52 ? -14.898 -13.648 4.684 1 94.81 52 SER B CA 1
ATOM 1518 C C . SER B 1 52 ? -14.219 -12.414 5.27 1 94.81 52 SER B C 1
ATOM 1520 O O . SER B 1 52 ? -14.859 -11.375 5.449 1 94.81 52 SER B O 1
ATOM 1522 N N . MET B 1 53 ? -12.969 -12.492 5.562 1 97.38 53 MET B N 1
ATOM 1523 C CA . MET B 1 53 ? -12.219 -11.367 6.129 1 97.38 53 MET B CA 1
ATOM 1524 C C . MET B 1 53 ? -12.133 -10.219 5.133 1 97.38 53 MET B C 1
ATOM 1526 O O . MET B 1 53 ? -12.234 -9.055 5.52 1 97.38 53 MET B O 1
ATOM 1530 N N . LEU B 1 54 ? -11.953 -10.531 3.873 1 96.94 54 LEU B N 1
ATOM 1531 C CA . LEU B 1 54 ? -11.883 -9.492 2.85 1 96.94 54 LEU B CA 1
ATOM 1532 C C . LEU B 1 54 ? -13.219 -8.773 2.719 1 96.94 54 LEU B C 1
ATOM 1534 O O . LEU B 1 54 ? -13.266 -7.539 2.635 1 96.94 54 LEU B O 1
ATOM 1538 N N . VAL B 1 55 ? -14.32 -9.531 2.76 1 96.5 55 VAL B N 1
ATOM 1539 C CA . VAL B 1 55 ? -15.648 -8.953 2.596 1 96.5 55 VAL B CA 1
ATOM 1540 C C . VAL B 1 55 ? -15.992 -8.094 3.811 1 96.5 55 VAL B C 1
ATOM 1542 O O . VAL B 1 55 ? -16.422 -6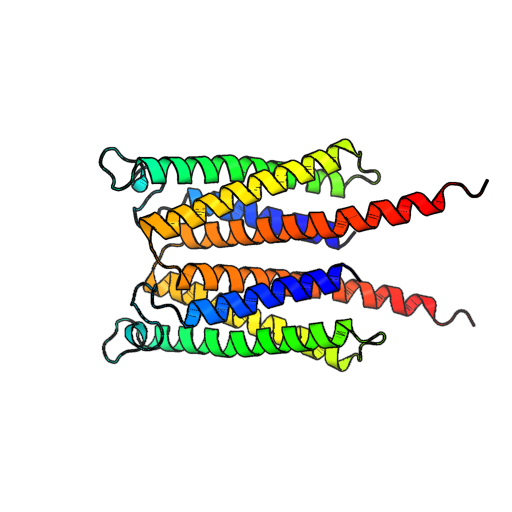.945 3.67 1 96.5 55 VAL B O 1
ATOM 1545 N N . ILE B 1 56 ? -15.789 -8.648 4.973 1 97.19 56 ILE B N 1
ATOM 1546 C CA . ILE B 1 56 ? -16.062 -7.902 6.199 1 97.19 56 ILE B CA 1
ATOM 1547 C C . ILE B 1 56 ? -15.156 -6.676 6.273 1 97.19 56 ILE B C 1
ATOM 1549 O O . ILE B 1 56 ? -15.602 -5.586 6.645 1 97.19 56 ILE B O 1
ATOM 1553 N N . GLY B 1 57 ? -13.906 -6.867 5.93 1 97.75 57 GLY B N 1
ATOM 1554 C CA . GLY B 1 57 ? -12.992 -5.738 5.887 1 97.75 57 GLY B CA 1
ATOM 1555 C C . GLY B 1 57 ? -13.43 -4.648 4.93 1 97.75 57 GLY B C 1
ATOM 1556 O O . GLY B 1 57 ? -13.344 -3.461 5.25 1 97.75 57 GLY B O 1
ATOM 1557 N N . LEU B 1 58 ? -13.891 -5.035 3.787 1 97.38 58 LEU B N 1
ATOM 1558 C CA . LEU B 1 58 ? -14.391 -4.09 2.795 1 97.38 58 LEU B CA 1
ATOM 1559 C C . LEU B 1 58 ? -15.555 -3.277 3.357 1 97.38 58 LEU B C 1
ATOM 1561 O O . LEU B 1 58 ? -15.625 -2.062 3.152 1 97.38 58 LEU B O 1
ATOM 1565 N N . VAL B 1 59 ? -16.422 -3.922 4.047 1 97.5 59 VAL B N 1
ATOM 1566 C CA . VAL B 1 59 ? -17.578 -3.242 4.633 1 97.5 59 VAL B CA 1
ATOM 1567 C C . VAL B 1 59 ? -17.094 -2.186 5.629 1 97.5 59 VAL B C 1
ATOM 1569 O O . VAL B 1 59 ? -17.562 -1.043 5.594 1 97.5 59 VAL B O 1
ATOM 1572 N N . PHE B 1 60 ? -16.172 -2.525 6.469 1 97.56 60 PHE B N 1
ATOM 1573 C CA . PHE B 1 60 ? -15.656 -1.582 7.457 1 97.56 60 PHE B CA 1
ATOM 1574 C C . PHE B 1 60 ? -14.945 -0.418 6.777 1 97.56 60 PHE B C 1
ATOM 1576 O O . PHE B 1 60 ? -15.141 0.74 7.152 1 97.56 60 PHE B O 1
ATOM 1583 N N . VAL B 1 61 ? -14.117 -0.683 5.82 1 96.94 61 VAL B N 1
ATOM 1584 C CA . VAL B 1 61 ? -13.398 0.368 5.105 1 96.94 61 VAL B CA 1
ATOM 1585 C C . VAL B 1 61 ? -14.398 1.266 4.375 1 96.94 61 VAL B C 1
ATOM 1587 O O . VAL B 1 61 ? -14.219 2.484 4.316 1 96.94 61 VAL B O 1
ATOM 1590 N N . PHE B 1 62 ? -15.422 0.696 3.832 1 97 62 PHE B N 1
ATOM 1591 C CA . PHE B 1 62 ? -16.453 1.465 3.15 1 97 62 PHE B CA 1
ATOM 1592 C C . PHE B 1 62 ? -17.172 2.398 4.121 1 97 62 PHE B C 1
ATOM 1594 O O . PHE B 1 62 ? -17.438 3.555 3.793 1 97 62 PHE B O 1
ATOM 1601 N N . LEU B 1 63 ? -17.469 1.929 5.254 1 96.38 63 LEU B N 1
ATOM 1602 C CA . LEU B 1 63 ? -18.109 2.76 6.266 1 96.38 63 LEU B CA 1
ATOM 1603 C C . LEU B 1 63 ? -17.219 3.943 6.641 1 96.38 63 LEU B C 1
ATOM 1605 O O . LEU B 1 63 ? -17.719 5.066 6.797 1 96.38 63 LEU B O 1
ATOM 1609 N N . VAL B 1 64 ? -15.969 3.67 6.836 1 95.75 64 VAL B N 1
ATOM 1610 C CA . VAL B 1 64 ? -15.031 4.746 7.145 1 95.75 64 VAL B CA 1
ATOM 1611 C C . VAL B 1 64 ? -15.008 5.758 6 1 95.75 64 VAL B C 1
ATOM 1613 O O . VAL B 1 64 ? -14.945 6.969 6.234 1 95.75 64 VAL B O 1
ATOM 1616 N N . PHE B 1 65 ? -15.047 5.289 4.758 1 95.5 65 PHE B N 1
ATOM 1617 C CA . PHE B 1 65 ? -15.086 6.168 3.594 1 95.5 65 PHE B CA 1
ATOM 1618 C C . PHE B 1 65 ? -16.297 7.086 3.648 1 95.5 65 PHE B C 1
ATOM 1620 O O . PHE B 1 65 ? -16.188 8.289 3.422 1 95.5 65 PHE B O 1
ATOM 1627 N N . VAL B 1 66 ? -17.422 6.508 3.959 1 94.56 66 VAL B N 1
ATOM 1628 C CA . VAL B 1 66 ? -18.656 7.281 4.055 1 94.56 66 VAL B CA 1
ATOM 1629 C C . VAL B 1 66 ? -18.531 8.328 5.164 1 94.56 66 VAL B C 1
ATOM 1631 O O . VAL B 1 66 ? -18.875 9.492 4.973 1 94.56 66 VAL B O 1
ATOM 1634 N N . ILE B 1 67 ? -18.016 7.938 6.305 1 92.5 67 ILE B N 1
ATOM 1635 C CA . ILE B 1 67 ? -17.828 8.852 7.426 1 92.5 67 ILE B CA 1
ATOM 1636 C C . ILE B 1 67 ? -16.906 9.992 7.016 1 92.5 67 ILE B C 1
ATOM 1638 O O . ILE B 1 67 ? -17.172 11.156 7.316 1 92.5 67 ILE B O 1
ATOM 1642 N N . ASP B 1 68 ? -15.844 9.719 6.344 1 91.81 68 ASP B N 1
ATOM 1643 C CA . ASP B 1 68 ? -14.891 10.734 5.914 1 91.81 68 ASP B CA 1
ATOM 1644 C C . ASP B 1 68 ? -15.539 11.711 4.934 1 91.81 68 ASP B C 1
ATOM 1646 O O . ASP B 1 68 ? -15.273 12.914 4.98 1 91.81 68 ASP B O 1
ATOM 1650 N N . VAL B 1 69 ? -16.359 11.195 4.043 1 90.31 69 VAL B N 1
ATOM 1651 C CA . VAL B 1 69 ? -17.031 12.047 3.072 1 90.31 69 VAL B CA 1
ATOM 1652 C C . VAL B 1 69 ? -18.016 12.977 3.795 1 90.31 69 VAL B C 1
ATOM 1654 O O . VAL B 1 69 ? -18.094 14.164 3.479 1 90.31 69 VAL B O 1
ATOM 1657 N N . VAL B 1 70 ? -18.672 12.477 4.766 1 88.06 70 VAL B N 1
ATOM 1658 C CA . VAL B 1 70 ? -19.609 13.273 5.547 1 88.06 70 VAL B CA 1
ATOM 1659 C C . VAL B 1 70 ? -18.859 14.328 6.348 1 88.06 70 VAL B C 1
ATOM 1661 O O . VAL B 1 70 ? -19.312 15.469 6.469 1 88.06 70 VAL B O 1
ATOM 1664 N N . MET B 1 71 ? -17.703 13.938 6.848 1 85.94 71 MET B N 1
ATOM 1665 C CA . MET B 1 71 ? -16.906 14.844 7.668 1 85.94 71 MET B CA 1
ATOM 1666 C C . MET B 1 71 ? -16.312 15.969 6.82 1 85.94 71 MET B C 1
ATOM 1668 O O . MET B 1 71 ? -15.969 17.031 7.344 1 85.94 71 MET B O 1
ATOM 1672 N N . LEU B 1 72 ? -16.141 15.734 5.574 1 83.62 72 LEU B N 1
ATOM 1673 C CA . LEU B 1 72 ? -15.656 16.781 4.676 1 83.62 72 LEU B CA 1
ATOM 1674 C C . LEU B 1 72 ? -16.672 17.906 4.566 1 83.62 72 LEU B C 1
ATOM 1676 O O . LEU B 1 72 ? -16.297 19.062 4.32 1 83.62 72 LEU B O 1
ATOM 1680 N N . CYS B 1 73 ? -17.844 17.656 4.797 1 81.12 73 CYS B N 1
ATOM 1681 C CA . CYS B 1 73 ? -18.922 18.625 4.66 1 81.12 73 CYS B CA 1
ATOM 1682 C C . CYS B 1 73 ? -19.266 19.266 6.004 1 81.12 73 CYS B C 1
ATOM 1684 O O . CYS B 1 73 ? -20.094 20.172 6.074 1 81.12 73 CYS B O 1
ATOM 1686 N N . LYS B 1 74 ? -18.688 18.797 7.047 1 78.31 74 LYS B N 1
ATOM 1687 C CA . LYS B 1 74 ? -19.031 19.297 8.367 1 78.31 74 LYS B CA 1
ATOM 1688 C C . LYS B 1 74 ? -17.891 20.094 8.977 1 78.31 74 LYS B C 1
ATOM 1690 O O . LYS B 1 74 ? -16.719 19.75 8.789 1 78.31 74 LYS B O 1
ATOM 1695 N N . ARG B 1 75 ? -18.266 21.078 9.594 1 74.88 75 ARG B N 1
ATOM 1696 C CA . ARG B 1 75 ? -17.281 21.922 10.258 1 74.88 75 ARG B CA 1
ATOM 1697 C C . ARG B 1 75 ? -16.906 21.375 11.633 1 74.88 75 ARG B C 1
ATOM 1699 O O . ARG B 1 75 ? -15.734 21.375 12.008 1 74.88 75 ARG B O 1
ATOM 1706 N N . VAL B 1 76 ? -17.969 20.938 12.32 1 75.19 76 VAL B N 1
ATOM 1707 C CA . VAL B 1 76 ? -17.734 20.359 13.641 1 75.19 76 VAL B CA 1
ATOM 1708 C C . VAL B 1 76 ? -17.938 18.844 13.602 1 75.19 76 VAL B C 1
ATOM 1710 O O . VAL B 1 76 ? -18.953 18.375 13.062 1 75.19 76 VAL B O 1
ATOM 1713 N N . VAL B 1 77 ? -16.938 18.141 13.906 1 74.69 77 VAL B N 1
ATOM 1714 C CA . VAL B 1 77 ? -17.016 16.688 13.891 1 74.69 77 VAL B CA 1
ATOM 1715 C C . VAL B 1 77 ? -17.312 16.172 15.297 1 74.69 77 VAL B C 1
ATOM 1717 O O . VAL B 1 77 ? -16.562 16.453 16.234 1 74.69 77 VAL B O 1
ATOM 1720 N N . PRO B 1 78 ? -18.562 15.531 15.43 1 80.5 78 PRO B N 1
ATOM 1721 C CA . PRO B 1 78 ? -18.859 14.922 16.734 1 80.5 78 PRO B CA 1
ATOM 1722 C C . PRO B 1 78 ? -17.797 13.914 17.156 1 80.5 78 PRO B C 1
ATOM 1724 O O . PRO B 1 78 ? -17.219 13.219 16.312 1 80.5 78 PRO B O 1
ATOM 1727 N N . SER B 1 79 ? -17.484 13.906 18.438 1 81.5 79 SER B N 1
ATOM 1728 C CA . SER B 1 79 ? -16.469 13.016 18.984 1 81.5 79 SER B CA 1
ATOM 1729 C C . SER B 1 79 ? -16.812 11.555 18.734 1 81.5 79 SER B C 1
ATOM 1731 O O . SER B 1 79 ? -15.914 10.734 18.531 1 81.5 79 SER B O 1
ATOM 1733 N N . GLY B 1 80 ? -18.078 11.219 18.734 1 82.25 80 GLY B N 1
ATOM 1734 C CA . GLY B 1 80 ? -18.5 9.852 18.484 1 82.25 80 GLY B CA 1
ATOM 1735 C C . GLY B 1 80 ? -18.141 9.359 17.094 1 82.25 80 GLY B C 1
ATOM 1736 O O . GLY B 1 80 ? -17.734 8.203 16.938 1 82.25 80 GLY B O 1
ATOM 1737 N N . LEU B 1 81 ? -18.172 10.227 16.172 1 84.38 81 LEU B N 1
ATOM 1738 C CA . LEU B 1 81 ? -17.875 9.867 14.797 1 84.38 81 LEU B CA 1
ATOM 1739 C C . LEU B 1 81 ? -16.375 9.648 14.602 1 84.38 81 LEU B C 1
ATOM 1741 O O . LEU B 1 81 ? -15.961 8.766 13.844 1 84.38 81 LEU B O 1
ATOM 1745 N N . ILE B 1 82 ? -15.578 10.367 15.328 1 83.19 82 ILE B N 1
ATOM 1746 C CA . ILE B 1 82 ? -14.133 10.219 15.258 1 83.19 82 ILE B CA 1
ATOM 1747 C C . ILE B 1 82 ? -13.719 8.875 15.844 1 83.19 82 ILE B C 1
ATOM 1749 O O . ILE B 1 82 ? -12.867 8.18 15.281 1 83.19 82 ILE B O 1
ATOM 1753 N N . THR B 1 83 ? -14.383 8.57 16.984 1 87.38 83 THR B N 1
ATOM 1754 C CA . THR B 1 83 ? -14.086 7.293 17.609 1 87.38 83 THR B CA 1
ATOM 1755 C C . THR B 1 83 ? -14.516 6.137 16.719 1 87.38 83 THR B C 1
ATOM 1757 O O . THR B 1 83 ? -13.789 5.156 16.562 1 87.38 83 THR B O 1
ATOM 1760 N N . ALA B 1 84 ? -15.695 6.258 16.188 1 90.75 84 ALA B N 1
ATOM 1761 C CA . ALA B 1 84 ? -16.188 5.223 15.289 1 90.75 84 ALA B CA 1
ATOM 1762 C C . ALA B 1 84 ? -15.273 5.062 14.078 1 90.75 84 ALA B C 1
ATOM 1764 O O . ALA B 1 84 ? -14.961 3.938 13.68 1 90.75 84 ALA B O 1
ATOM 1765 N N . ARG B 1 85 ? -14.859 6.113 13.523 1 92 85 ARG B N 1
ATOM 1766 C CA . ARG B 1 85 ? -13.953 6.086 12.383 1 92 85 ARG B CA 1
ATOM 1767 C C . ARG B 1 85 ? -12.648 5.367 12.727 1 92 85 ARG B C 1
ATOM 1769 O O . ARG B 1 85 ? -12.148 4.562 11.938 1 92 85 ARG B O 1
ATOM 1776 N N . PHE B 1 86 ? -12.211 5.645 13.938 1 91.06 86 PHE B N 1
ATOM 1777 C CA . PHE B 1 86 ? -10.961 5.047 14.391 1 91.06 86 PHE B CA 1
ATOM 1778 C C . PHE B 1 86 ? -11.109 3.541 14.562 1 91.06 86 PHE B C 1
ATOM 1780 O O . PHE B 1 86 ? -10.289 2.77 14.062 1 91.06 86 PHE B O 1
ATOM 1787 N N . VAL B 1 87 ? -12.117 3.139 15.109 1 93.75 87 VAL B N 1
ATOM 1788 C CA . VAL B 1 87 ? -12.344 1.721 15.367 1 93.75 87 VAL B CA 1
ATOM 1789 C C . VAL B 1 87 ? -12.562 0.983 14.047 1 93.75 87 VAL B C 1
ATOM 1791 O O . VAL B 1 87 ? -11.977 -0.075 13.812 1 93.75 87 VAL B O 1
ATOM 1794 N N . PHE B 1 88 ? -13.312 1.521 13.211 1 96.19 88 PHE B N 1
ATOM 1795 C CA . PHE B 1 88 ? -13.664 0.86 11.961 1 96.19 88 PHE B CA 1
ATOM 1796 C C . PHE B 1 88 ? -12.453 0.744 11.047 1 96.19 88 PHE B C 1
ATOM 1798 O O . PHE B 1 88 ? -12.266 -0.273 10.375 1 96.19 88 PHE B O 1
ATOM 1805 N N . ILE B 1 89 ? -11.602 1.75 11.047 1 95.44 89 ILE B N 1
ATOM 1806 C CA . ILE B 1 89 ? -10.453 1.692 10.141 1 95.44 89 ILE B CA 1
ATOM 1807 C C . ILE B 1 89 ? -9.461 0.647 10.633 1 95.44 89 ILE B C 1
ATOM 1809 O O . ILE B 1 89 ? -8.836 -0.058 9.836 1 95.44 89 ILE B O 1
ATOM 1813 N N . TYR B 1 90 ? -9.312 0.483 11.922 1 96.31 90 TYR B N 1
ATOM 1814 C CA . TYR B 1 90 ? -8.391 -0.512 12.453 1 96.31 90 TYR B CA 1
ATOM 1815 C C . TYR B 1 90 ? -8.922 -1.923 12.234 1 96.31 90 TYR B C 1
ATOM 1817 O O . TYR B 1 90 ? -8.172 -2.822 11.844 1 96.31 90 TYR B O 1
ATOM 1825 N N . LEU B 1 91 ? -10.188 -2.016 12.453 1 96.75 91 LEU B N 1
ATOM 1826 C CA . LEU B 1 91 ? -10.789 -3.324 12.242 1 96.75 91 LEU B CA 1
ATOM 1827 C C . LEU B 1 91 ? -10.734 -3.715 10.766 1 96.75 91 LEU B C 1
ATOM 1829 O O . LEU B 1 91 ? -10.32 -4.824 10.43 1 96.75 91 LEU B O 1
ATOM 1833 N N . GLY B 1 92 ? -11.141 -2.791 9.945 1 97.44 92 GLY B N 1
ATOM 1834 C CA . GLY B 1 92 ? -11.133 -3.066 8.516 1 97.44 92 GLY B CA 1
ATOM 1835 C C . GLY B 1 92 ? -9.75 -3.334 7.965 1 97.44 92 GLY B C 1
ATOM 1836 O O . GLY B 1 92 ? -9.539 -4.309 7.238 1 97.44 92 GLY B O 1
ATOM 1837 N N . ALA B 1 93 ? -8.812 -2.51 8.344 1 96.81 93 ALA B N 1
ATOM 1838 C CA . ALA B 1 93 ? -7.438 -2.654 7.875 1 96.81 93 ALA B CA 1
ATOM 1839 C C . ALA B 1 93 ? -6.828 -3.965 8.367 1 96.81 93 ALA B C 1
ATOM 1841 O O . ALA B 1 93 ? -6.141 -4.656 7.609 1 96.81 93 ALA B O 1
ATOM 1842 N N . ALA B 1 94 ? -7.043 -4.289 9.633 1 96.88 94 ALA B N 1
ATOM 1843 C CA . ALA B 1 94 ? -6.504 -5.523 10.195 1 96.88 94 ALA B CA 1
ATOM 1844 C C . ALA B 1 94 ? -7.059 -6.75 9.477 1 96.88 94 ALA B C 1
ATOM 1846 O O . ALA B 1 94 ? -6.312 -7.66 9.117 1 96.88 94 ALA B O 1
ATOM 1847 N N . LEU B 1 95 ? -8.305 -6.742 9.234 1 97.81 95 LEU B N 1
ATOM 1848 C CA . LEU B 1 95 ? -8.953 -7.883 8.594 1 97.81 95 LEU B CA 1
ATOM 1849 C C . LEU B 1 95 ? -8.43 -8.078 7.176 1 97.81 95 LEU B C 1
ATOM 1851 O O . LEU B 1 95 ? -8.07 -9.188 6.785 1 97.81 95 LEU B O 1
ATOM 1855 N N . VAL B 1 96 ? -8.383 -7.023 6.406 1 97.31 96 VAL B N 1
ATOM 1856 C CA . VAL B 1 96 ? -7.922 -7.117 5.027 1 97.31 96 VAL B CA 1
ATOM 1857 C C . VAL B 1 96 ? -6.449 -7.527 5 1 97.31 96 VAL B C 1
ATOM 1859 O O . VAL B 1 96 ? -6.051 -8.375 4.195 1 97.31 96 VAL B O 1
ATOM 1862 N N . PHE B 1 97 ? -5.688 -6.984 5.887 1 97.44 97 PHE B N 1
ATOM 1863 C CA . PHE B 1 97 ? -4.262 -7.277 5.922 1 97.44 97 PHE B CA 1
ATOM 1864 C C . PHE B 1 97 ? -4.016 -8.727 6.324 1 97.44 97 PHE B C 1
ATOM 1866 O O . PHE B 1 97 ? -3.197 -9.414 5.715 1 97.44 97 PHE B O 1
ATOM 1873 N N . ILE B 1 98 ? -4.707 -9.133 7.301 1 96.38 98 ILE B N 1
ATOM 1874 C CA . ILE B 1 98 ? -4.562 -10.516 7.734 1 96.38 98 ILE B CA 1
ATOM 1875 C C . ILE B 1 98 ? -4.996 -11.461 6.613 1 96.38 98 ILE B C 1
ATOM 1877 O O . ILE B 1 98 ? -4.367 -12.492 6.383 1 96.38 98 ILE B O 1
ATOM 1881 N N . ALA B 1 99 ? -6.062 -11.148 5.945 1 96.25 99 ALA B N 1
ATOM 1882 C CA . ALA B 1 99 ? -6.551 -11.977 4.84 1 96.25 99 ALA B CA 1
ATOM 1883 C C . ALA B 1 99 ? -5.473 -12.156 3.777 1 96.25 99 ALA B C 1
ATOM 1885 O O . ALA B 1 99 ? -5.234 -13.273 3.312 1 96.25 99 ALA B O 1
ATOM 1886 N N . VAL B 1 100 ? -4.812 -11.07 3.412 1 95.31 100 VAL B N 1
ATOM 1887 C CA . VAL B 1 100 ? -3.801 -11.133 2.361 1 95.31 100 VAL B CA 1
ATOM 1888 C C . VAL B 1 100 ? -2.584 -11.914 2.859 1 95.31 100 VAL B C 1
ATOM 1890 O O . VAL B 1 100 ? -1.952 -12.641 2.094 1 95.31 100 VAL B O 1
ATOM 1893 N N . ILE B 1 101 ? -2.264 -11.773 4.148 1 95.25 101 ILE B N 1
ATOM 1894 C CA . ILE B 1 101 ? -1.134 -12.5 4.715 1 95.25 101 ILE B CA 1
ATOM 1895 C C . ILE B 1 101 ? -1.426 -14 4.699 1 95.25 101 ILE B C 1
ATOM 1897 O O . ILE B 1 101 ? -0.57 -14.805 4.32 1 95.25 101 ILE B O 1
ATOM 1901 N N . VAL B 1 102 ? -2.59 -14.32 5.121 1 93.44 102 VAL B N 1
ATOM 1902 C CA . VAL B 1 102 ? -2.977 -15.727 5.145 1 93.44 102 VAL B CA 1
ATOM 1903 C C . VAL B 1 102 ? -2.977 -16.281 3.723 1 93.44 102 VAL B C 1
ATOM 1905 O O . VAL B 1 102 ? -2.498 -17.391 3.488 1 93.44 102 VAL B O 1
ATOM 1908 N N . TYR B 1 103 ? -3.516 -15.523 2.764 1 92.69 103 TYR B N 1
ATOM 1909 C CA . TYR B 1 103 ? -3.516 -15.961 1.373 1 92.69 103 TYR B CA 1
ATOM 1910 C C . TYR B 1 103 ? -2.092 -16.172 0.866 1 92.69 103 TYR B C 1
ATOM 1912 O O . TYR B 1 103 ? -1.811 -17.141 0.17 1 92.69 103 TYR B O 1
ATOM 1920 N N . THR B 1 104 ? -1.236 -15.273 1.219 1 92.44 104 THR B N 1
ATOM 1921 C CA . THR B 1 104 ? 0.157 -15.367 0.795 1 92.44 104 THR B CA 1
ATOM 1922 C C . THR B 1 104 ? 0.833 -16.578 1.424 1 92.44 104 THR B C 1
ATOM 1924 O O . THR B 1 104 ? 1.571 -17.312 0.751 1 92.44 104 THR B O 1
ATOM 1927 N N . ALA B 1 105 ? 0.571 -16.781 2.662 1 91.31 105 ALA B N 1
ATOM 1928 C CA . ALA B 1 105 ? 1.224 -17.859 3.393 1 91.31 105 ALA B CA 1
ATOM 1929 C C . ALA B 1 105 ? 0.696 -19.219 2.941 1 91.31 105 ALA B C 1
ATOM 1931 O O . ALA B 1 105 ? 1.457 -20.188 2.842 1 91.31 105 ALA B O 1
ATOM 1932 N N . MET B 1 106 ? -0.526 -19.328 2.609 1 89.75 106 MET B N 1
ATOM 1933 C CA . MET B 1 106 ? -1.154 -20.625 2.383 1 89.75 106 MET B CA 1
ATOM 1934 C C . MET B 1 106 ? -1.231 -20.953 0.893 1 89.75 106 MET B C 1
ATOM 1936 O O . MET B 1 106 ? -1.221 -22.109 0.5 1 89.75 106 MET B O 1
ATOM 1940 N N . ARG B 1 107 ? -1.221 -19.938 0.055 1 85.25 107 ARG B N 1
ATOM 1941 C CA . ARG B 1 107 ? -1.512 -20.234 -1.344 1 85.25 107 ARG B CA 1
ATOM 1942 C C . ARG B 1 107 ? -0.333 -19.859 -2.238 1 85.25 107 ARG B C 1
ATOM 1944 O O . ARG B 1 107 ? 0.136 -20.688 -3.027 1 85.25 107 ARG B O 1
ATOM 1951 N N . THR B 1 108 ? 0.097 -18.766 -2.189 1 85.56 108 THR B N 1
ATOM 1952 C CA . THR B 1 108 ? 1.062 -18.328 -3.189 1 85.56 108 THR B CA 1
ATOM 1953 C C . THR B 1 108 ? 2.488 -18.484 -2.674 1 85.56 108 THR B C 1
ATOM 1955 O O . THR B 1 108 ? 3.396 -18.828 -3.438 1 85.56 108 THR B O 1
ATOM 1958 N N . SER B 1 109 ? 2.764 -18.281 -1.341 1 86.5 109 SER B N 1
ATOM 1959 C CA . SER B 1 109 ? 4.082 -18.297 -0.718 1 86.5 109 SER B CA 1
ATOM 1960 C C . SER B 1 109 ? 5.039 -17.344 -1.41 1 86.5 109 SER B C 1
ATOM 1962 O O . SER B 1 109 ? 6.246 -17.578 -1.471 1 86.5 109 SER B O 1
ATOM 1964 N N . MET B 1 110 ? 4.461 -16.375 -2.102 1 90.5 110 MET B N 1
ATOM 1965 C CA . MET B 1 110 ? 5.258 -15.359 -2.801 1 90.5 110 MET B CA 1
ATOM 1966 C C . MET B 1 110 ? 5.48 -14.141 -1.919 1 90.5 110 MET B C 1
ATOM 1968 O O . MET B 1 110 ? 4.969 -13.055 -2.211 1 90.5 110 MET B O 1
ATOM 1972 N N . TRP B 1 111 ? 6.305 -14.336 -0.987 1 92.25 111 TRP B N 1
ATOM 1973 C CA . TRP B 1 111 ? 6.543 -13.297 0.01 1 92.25 111 TRP B CA 1
ATOM 1974 C C . TRP B 1 111 ? 7.316 -12.125 -0.595 1 92.25 111 TRP B C 1
ATOM 1976 O O . TRP B 1 111 ? 7.121 -10.977 -0.2 1 92.25 111 TRP B O 1
ATOM 1986 N N . GLY B 1 112 ? 8.211 -12.477 -1.539 1 92.31 112 GLY B N 1
ATOM 1987 C CA . GLY B 1 112 ? 8.922 -11.406 -2.221 1 92.31 112 GLY B CA 1
ATOM 1988 C C . GLY B 1 112 ? 8 -10.469 -2.977 1 92.31 112 GLY B C 1
ATOM 1989 O O . GLY B 1 112 ? 8.133 -9.242 -2.875 1 92.31 112 GLY B O 1
ATOM 1990 N N . TYR B 1 113 ? 7.098 -11.078 -3.668 1 92.25 113 TYR B N 1
ATOM 1991 C CA . TYR B 1 113 ? 6.125 -10.297 -4.418 1 92.25 113 TYR B CA 1
ATOM 1992 C C . TYR B 1 113 ? 5.238 -9.477 -3.482 1 92.25 113 TYR B C 1
ATOM 1994 O O . TYR B 1 113 ? 5.004 -8.289 -3.719 1 92.25 113 TYR B O 1
ATOM 2002 N N . PHE B 1 114 ? 4.805 -10.086 -2.383 1 94.44 114 PHE B N 1
ATOM 2003 C CA . PHE B 1 114 ? 3.969 -9.414 -1.396 1 94.44 114 PHE B CA 1
ATOM 2004 C C . PHE B 1 114 ? 4.664 -8.172 -0.846 1 94.44 114 PHE B C 1
ATOM 2006 O O . PHE B 1 114 ? 4.098 -7.078 -0.855 1 94.44 114 PHE B O 1
ATOM 2013 N N . LEU B 1 115 ? 5.875 -8.289 -0.435 1 95.81 115 LEU B N 1
ATOM 2014 C CA . LEU B 1 115 ? 6.633 -7.195 0.17 1 95.81 115 LEU B CA 1
ATOM 2015 C C . LEU B 1 115 ? 6.902 -6.09 -0.848 1 95.81 115 LEU B C 1
ATOM 2017 O O . LEU B 1 115 ? 6.898 -4.906 -0.501 1 95.81 115 LEU B O 1
ATOM 2021 N N . SER B 1 116 ? 7.117 -6.465 -2.076 1 95.75 116 SER B N 1
ATOM 2022 C CA . SER B 1 116 ? 7.363 -5.477 -3.117 1 95.75 116 SER B CA 1
ATOM 2023 C C . SER B 1 116 ? 6.117 -4.633 -3.383 1 95.75 116 SER B C 1
ATOM 2025 O O . SER B 1 116 ? 6.215 -3.424 -3.604 1 95.75 116 SER B O 1
ATOM 2027 N N . VAL B 1 117 ? 4.969 -5.254 -3.377 1 96.25 117 VAL B N 1
ATOM 2028 C CA . VAL B 1 117 ? 3.719 -4.531 -3.604 1 96.25 117 VAL B CA 1
ATOM 2029 C C . VAL B 1 117 ? 3.445 -3.594 -2.43 1 96.25 117 VAL B C 1
ATOM 2031 O O . VAL B 1 117 ? 3.029 -2.449 -2.627 1 96.25 117 VAL B O 1
ATOM 2034 N N . VAL B 1 118 ? 3.695 -4.082 -1.26 1 96.62 118 VAL B N 1
ATOM 2035 C CA . VAL B 1 118 ? 3.539 -3.266 -0.06 1 96.62 118 VAL B CA 1
ATOM 2036 C C . VAL B 1 118 ? 4.438 -2.033 -0.152 1 96.62 118 VAL B C 1
ATOM 2038 O O . VAL B 1 118 ? 3.977 -0.906 0.049 1 96.62 118 VAL B O 1
ATOM 2041 N N . ALA B 1 119 ? 5.656 -2.301 -0.525 1 97.12 119 ALA B N 1
ATOM 2042 C CA . ALA B 1 119 ? 6.617 -1.209 -0.629 1 97.12 119 ALA B CA 1
ATOM 2043 C C . ALA B 1 119 ? 6.219 -0.226 -1.726 1 97.12 119 ALA B C 1
ATOM 2045 O O . ALA B 1 119 ? 6.281 0.99 -1.53 1 97.12 119 ALA B O 1
ATOM 2046 N N . ALA B 1 120 ? 5.816 -0.749 -2.805 1 97.06 120 ALA B N 1
ATOM 2047 C CA . ALA B 1 120 ? 5.379 0.089 -3.918 1 97.06 120 ALA B CA 1
ATOM 2048 C C . ALA B 1 120 ? 4.188 0.956 -3.518 1 97.06 120 ALA B C 1
ATOM 2050 O O . ALA B 1 120 ? 4.148 2.148 -3.834 1 97.06 120 ALA B O 1
ATOM 2051 N N . THR B 1 121 ? 3.244 0.394 -2.82 1 97.06 121 THR B N 1
ATOM 2052 C CA . THR B 1 121 ? 2.037 1.098 -2.404 1 97.06 121 THR B CA 1
ATOM 2053 C C . THR B 1 121 ? 2.369 2.188 -1.389 1 97.06 121 THR B C 1
ATOM 2055 O O . THR B 1 121 ? 1.889 3.316 -1.503 1 97.06 121 THR B O 1
ATOM 2058 N N . ILE B 1 122 ? 3.211 1.879 -0.436 1 96.81 122 ILE B N 1
ATOM 2059 C CA . ILE B 1 122 ? 3.615 2.854 0.572 1 96.81 122 ILE B CA 1
ATOM 2060 C C . ILE B 1 122 ? 4.32 4.031 -0.101 1 96.81 122 ILE B C 1
ATOM 2062 O O . ILE B 1 122 ? 4.031 5.191 0.205 1 96.81 122 ILE B O 1
ATOM 2066 N N . SER B 1 123 ? 5.207 3.725 -0.984 1 95.88 123 SER B N 1
ATOM 2067 C CA . SER B 1 123 ? 5.941 4.785 -1.669 1 95.88 123 SER B CA 1
ATOM 2068 C C . SER B 1 123 ? 5.004 5.672 -2.479 1 95.88 123 SER B C 1
ATOM 2070 O O . SER B 1 123 ? 5.176 6.891 -2.52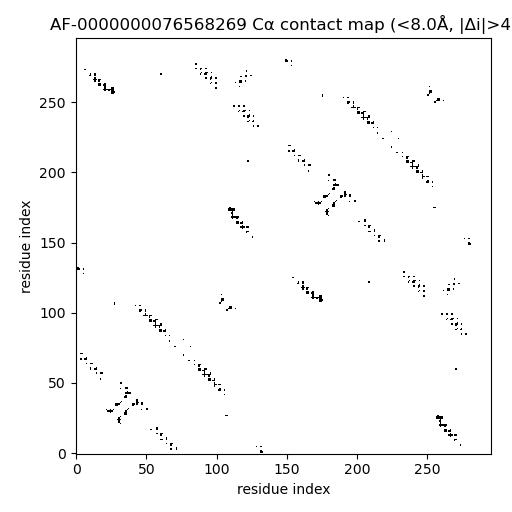3 1 95.88 123 SER B O 1
ATOM 2072 N N . MET B 1 124 ? 4.02 5.066 -3.078 1 95.5 124 MET B N 1
ATOM 2073 C CA . MET B 1 124 ? 3.049 5.844 -3.844 1 95.5 124 MET B CA 1
ATOM 2074 C C . MET B 1 124 ? 2.219 6.734 -2.926 1 95.5 124 MET B C 1
ATOM 2076 O O . MET B 1 124 ? 1.928 7.883 -3.266 1 95.5 124 MET B O 1
ATOM 2080 N N . VAL B 1 125 ? 1.835 6.211 -1.837 1 95.31 125 VAL B N 1
ATOM 2081 C CA . VAL B 1 125 ? 1.05 6.984 -0.882 1 95.31 125 VAL B CA 1
ATOM 2082 C C . VAL B 1 125 ? 1.878 8.156 -0.365 1 95.31 125 VAL B C 1
ATOM 2084 O O . VAL B 1 125 ? 1.379 9.281 -0.269 1 95.31 125 VAL B O 1
ATOM 2087 N N . ILE B 1 126 ? 3.131 7.934 -0.067 1 93.31 126 ILE B N 1
ATOM 2088 C CA . ILE B 1 126 ? 4.016 8.992 0.412 1 93.31 126 ILE B CA 1
ATOM 2089 C C . ILE B 1 126 ? 4.191 10.047 -0.676 1 93.31 126 ILE B C 1
ATOM 2091 O O . ILE B 1 126 ? 4.23 11.242 -0.386 1 93.31 126 ILE B O 1
ATOM 2095 N N . ALA B 1 127 ? 4.336 9.602 -1.885 1 93.06 127 ALA B N 1
ATOM 2096 C CA . ALA B 1 127 ? 4.441 10.539 -3 1 93.06 127 ALA B CA 1
ATOM 2097 C C . ALA B 1 127 ? 3.189 11.406 -3.109 1 93.06 127 ALA B C 1
ATOM 2099 O O . ALA B 1 127 ? 3.279 12.609 -3.361 1 93.06 127 ALA B O 1
ATOM 2100 N N . MET B 1 128 ? 2.057 10.773 -2.906 1 91 128 MET B N 1
ATOM 2101 C CA . MET B 1 128 ? 0.802 11.523 -2.938 1 91 128 MET B CA 1
ATOM 2102 C C . MET B 1 128 ? 0.727 12.508 -1.779 1 91 128 MET B C 1
ATOM 2104 O O . MET B 1 128 ? 0.254 13.633 -1.947 1 91 128 MET B O 1
ATOM 2108 N N . MET B 1 129 ? 1.195 12.148 -0.622 1 87.38 129 MET B N 1
ATOM 2109 C CA . MET B 1 129 ? 1.234 13.023 0.544 1 87.38 129 MET B CA 1
ATOM 2110 C C . MET B 1 129 ? 2.162 14.211 0.302 1 87.38 129 MET B C 1
ATOM 2112 O O . MET B 1 129 ? 1.889 15.32 0.758 1 87.38 129 MET B O 1
ATOM 2116 N N . ALA B 1 130 ? 3.23 13.945 -0.347 1 85.88 130 ALA B N 1
ATOM 2117 C CA . ALA B 1 130 ? 4.195 15.008 -0.638 1 85.88 130 ALA B CA 1
ATOM 2118 C C . ALA B 1 130 ? 3.584 16.078 -1.537 1 85.88 130 ALA B C 1
ATOM 2120 O O . ALA B 1 130 ? 3.832 17.266 -1.351 1 85.88 130 ALA B O 1
ATOM 2121 N N . VAL B 1 131 ? 2.787 15.656 -2.477 1 82.31 131 VAL B N 1
ATOM 2122 C CA . VAL B 1 131 ? 2.113 16.609 -3.357 1 82.31 131 VAL B CA 1
ATOM 2123 C C . VAL B 1 131 ? 1.1 17.422 -2.559 1 82.31 131 VAL B C 1
ATOM 2125 O O . VAL B 1 131 ? 0.993 18.641 -2.734 1 82.31 131 VAL B O 1
ATOM 2128 N N . ALA B 1 132 ? 0.392 16.844 -1.675 1 78.31 132 ALA B N 1
ATOM 2129 C CA . ALA B 1 132 ? -0.639 17.5 -0.878 1 78.31 132 ALA B CA 1
ATOM 2130 C C . ALA B 1 132 ? -0.021 18.484 0.111 1 78.31 132 ALA B C 1
ATOM 2132 O O . ALA B 1 132 ? -0.582 19.562 0.368 1 78.31 132 ALA B O 1
ATOM 2133 N N . SER B 1 133 ? 1.127 18.172 0.645 1 73.44 133 SER B N 1
ATOM 2134 C CA . SER B 1 133 ? 1.775 19.047 1.628 1 73.44 133 SER B CA 1
ATOM 2135 C C . SER B 1 133 ? 2.541 20.172 0.95 1 73.44 133 SER B C 1
ATOM 2137 O O . SER B 1 133 ? 2.82 21.203 1.572 1 73.44 133 SER B O 1
ATOM 2139 N N . SER B 1 134 ? 3.096 20.031 -0.195 1 69.69 134 SER B N 1
ATOM 2140 C CA . SER B 1 134 ? 3.842 21.062 -0.906 1 69.69 134 SER B CA 1
ATOM 2141 C C . SER B 1 134 ? 2.943 22.234 -1.281 1 69.69 134 SER B C 1
ATOM 2143 O O . SER B 1 134 ? 3.391 23.375 -1.307 1 69.69 134 SER B O 1
ATOM 2145 N N . ARG B 1 135 ? 1.748 22.047 -1.659 1 57.22 135 ARG B N 1
ATOM 2146 C CA . ARG B 1 135 ? 0.845 23.125 -2.043 1 57.22 135 ARG B CA 1
ATOM 2147 C C . ARG B 1 135 ? 0.491 24 -0.842 1 57.22 135 ARG B C 1
ATOM 2149 O O . ARG B 1 135 ? 0.261 25.203 -0.987 1 57.22 135 ARG B O 1
ATOM 2156 N N . CYS B 1 136 ? 0.442 23.469 0.326 1 50.22 136 CYS B N 1
ATOM 2157 C CA . CYS B 1 136 ? 0.028 24.234 1.497 1 50.22 136 CYS B CA 1
ATOM 2158 C C . CYS B 1 136 ? 1.132 25.188 1.945 1 50.22 136 CYS B C 1
ATOM 2160 O O . CYS B 1 136 ? 0.853 26.297 2.406 1 50.22 136 CYS B O 1
ATOM 2162 N N . VAL B 1 137 ? 2.357 24.828 1.872 1 49.62 137 VAL B N 1
ATOM 2163 C CA . VAL B 1 137 ? 3.379 25.766 2.346 1 49.62 137 VAL B CA 1
ATOM 2164 C C . VAL B 1 137 ? 3.48 26.953 1.391 1 49.62 137 VAL B C 1
ATOM 2166 O O . VAL B 1 137 ? 3.729 28.078 1.818 1 49.62 137 VAL B O 1
ATOM 2169 N N . SER B 1 138 ? 3.299 26.75 0.173 1 45.19 138 SER B N 1
ATOM 2170 C CA . SER B 1 138 ? 3.463 27.922 -0.673 1 45.19 138 SER B CA 1
ATOM 2171 C C . SER B 1 138 ? 2.471 29.016 -0.295 1 45.19 138 SER B C 1
ATOM 2173 O O . SER B 1 138 ? 2.799 30.203 -0.35 1 45.19 138 SER B O 1
ATOM 2175 N N . LYS B 1 139 ? 1.353 28.703 0.184 1 49.16 139 LYS B N 1
ATOM 2176 C CA . LYS B 1 139 ? 0.451 29.828 0.437 1 49.16 139 LYS B CA 1
ATOM 2177 C C . LYS B 1 139 ? 0.703 30.438 1.813 1 49.16 139 LYS B C 1
ATOM 2179 O O . LYS B 1 139 ? 0.633 31.656 1.981 1 49.16 139 LYS B O 1
ATOM 2184 N N . THR B 1 140 ? 1.002 29.625 2.676 1 44.25 140 THR B N 1
ATOM 2185 C CA . THR B 1 140 ? 1.008 30.219 4.008 1 44.25 140 THR B CA 1
ATOM 2186 C C . THR B 1 140 ? 2.283 31.031 4.234 1 44.25 140 THR B C 1
ATOM 2188 O O . THR B 1 140 ? 2.279 32 4.98 1 44.25 140 THR B O 1
ATOM 2191 N N . GLU B 1 141 ? 3.391 30.547 3.717 1 47.97 141 GLU B N 1
ATOM 2192 C CA . GLU B 1 141 ? 4.582 31.344 4.004 1 47.97 141 GLU B CA 1
ATOM 2193 C C . GLU B 1 141 ? 4.551 32.688 3.271 1 47.97 141 GLU B C 1
ATOM 2195 O O . GLU B 1 141 ? 5.141 33.656 3.73 1 47.97 141 GLU B O 1
ATOM 2200 N N . ARG B 1 142 ? 3.881 32.781 2.225 1 47 142 ARG B N 1
ATOM 2201 C CA . ARG B 1 142 ? 3.939 34.031 1.48 1 47 142 ARG B CA 1
ATOM 2202 C C . ARG B 1 142 ? 3.186 35.125 2.209 1 47 142 ARG B C 1
ATOM 2204 O O . ARG B 1 142 ? 3.527 36.312 2.086 1 47 142 ARG B O 1
ATOM 2211 N N . VAL B 1 143 ? 2.258 34.812 3.113 1 48.03 143 VAL B N 1
ATOM 2212 C CA . VAL B 1 143 ? 1.438 35.906 3.586 1 48.03 143 VAL B CA 1
ATOM 2213 C C . VAL B 1 143 ? 2.109 36.594 4.785 1 48.03 143 VAL B C 1
ATOM 2215 O O . VAL B 1 143 ? 1.737 37.688 5.18 1 48.03 143 VAL B O 1
ATOM 2218 N N . VAL B 1 144 ? 3.096 35.938 5.461 1 46.97 144 VAL B N 1
ATOM 2219 C CA . VAL B 1 144 ? 3.512 36.562 6.703 1 46.97 144 VAL B CA 1
ATOM 2220 C C . VAL B 1 144 ? 4.598 37.594 6.41 1 46.97 144 VAL B C 1
ATOM 2222 O O . VAL B 1 144 ? 5.109 38.25 7.324 1 46.97 144 VAL B O 1
ATOM 2225 N N . GLN B 1 145 ? 5.109 37.75 5.238 1 41.66 145 GLN B N 1
ATOM 2226 C CA . GLN B 1 145 ? 6.219 38.688 5.16 1 41.66 145 GLN B CA 1
ATOM 2227 C C . GLN B 1 145 ? 5.727 40.125 5.305 1 41.66 145 GLN B C 1
ATOM 2229 O O . GLN B 1 145 ? 6.355 40.938 5.988 1 41.66 145 GLN B O 1
ATOM 2234 N N . HIS B 1 146 ? 5.102 40.688 4.383 1 37.56 146 HIS B N 1
ATOM 2235 C CA . HIS B 1 146 ? 5.43 42.062 4.074 1 37.56 146 HIS B CA 1
ATOM 2236 C C . HIS B 1 146 ? 4.68 43.031 4.992 1 37.56 146 HIS B C 1
ATOM 2238 O O . HIS B 1 146 ? 4.699 44.25 4.777 1 37.56 146 HIS B O 1
ATOM 2244 N N . PRO B 1 147 ? 3.902 42.75 6.098 1 41.97 147 PRO B N 1
ATOM 2245 C CA . PRO B 1 147 ? 3.367 44.094 6.324 1 41.97 147 PRO B CA 1
ATOM 2246 C C . PRO B 1 147 ? 4.402 45.062 6.918 1 41.97 147 PRO B C 1
ATOM 2248 O O . PRO B 1 147 ? 4.875 44.844 8.039 1 41.97 147 PRO B O 1
ATOM 2251 N N . ASN B 1 148 ? 5.633 45.406 6.23 1 30.14 148 ASN B N 1
ATOM 2252 C CA . ASN B 1 148 ? 6.23 46.625 6.719 1 30.14 148 ASN B CA 1
ATOM 2253 C C . ASN B 1 148 ? 5.238 47.781 6.672 1 30.14 148 ASN B C 1
ATOM 2255 O O . ASN B 1 148 ? 4.547 48 5.672 1 30.14 148 ASN B O 1
#

Nearest PDB structures (foldseek):
  7a0g-assembly1_III  TM=5.102E-01  e=7.045E+00  Serratia marcescens
  7a0g-assembly1_JJJ  TM=3.993E-01  e=7.045E+00  Serratia marcescens
  6h2f-assembly1_I  TM=4.473E-01  e=9.325E+00  Aeromonas hydrophila subsp. hydrophila AL09-71
  7a0g-assembly1_III  TM=5.099E-01  e=7.045E+00  Serratia marcescens
  7a0g-assembly1_JJJ  TM=3.993E-01  e=7.045E+00  Serratia marcescens